Protein AF-A0AAN8XJ47-F1 (afdb_monomer_lite)

Organism: Halocaridina rubra (NCBI:txid373956)

Structure (mmCIF, N/CA/C/O backbone):
data_AF-A0AAN8XJ47-F1
#
_entry.id   AF-A0AAN8XJ47-F1
#
loop_
_atom_site.group_PDB
_atom_site.id
_atom_site.type_symbol
_atom_site.label_atom_id
_atom_site.label_alt_id
_atom_site.label_comp_id
_atom_site.label_asym_id
_atom_site.label_entity_id
_atom_site.label_seq_id
_atom_site.pdbx_PDB_ins_code
_atom_site.Cartn_x
_atom_site.Cartn_y
_atom_site.Cartn_z
_atom_site.occupancy
_atom_site.B_iso_or_equiv
_atom_site.auth_seq_id
_atom_site.auth_comp_id
_atom_site.auth_asym_id
_atom_site.auth_atom_id
_atom_site.pdbx_PDB_model_num
ATOM 1 N N . MET A 1 1 ? -39.712 -43.035 -22.729 1.00 46.50 1 MET A N 1
ATOM 2 C CA . MET A 1 1 ? -38.622 -42.321 -23.438 1.00 46.50 1 MET A CA 1
ATOM 3 C C . MET A 1 1 ? -37.965 -41.254 -22.536 1.00 46.50 1 MET A C 1
ATOM 5 O O . MET A 1 1 ? -37.722 -40.147 -22.986 1.00 46.50 1 MET A O 1
ATOM 9 N N . HIS A 1 2 ? -37.653 -41.572 -21.264 1.00 50.25 2 HIS A N 1
ATOM 10 C CA . HIS A 1 2 ? -37.250 -40.575 -20.243 1.00 50.25 2 HIS A CA 1
ATOM 11 C C . HIS A 1 2 ? -35.951 -40.899 -19.472 1.00 50.25 2 HIS A C 1
ATOM 13 O O . HIS A 1 2 ? -35.614 -40.211 -18.519 1.00 50.25 2 HIS A O 1
ATOM 19 N N . THR A 1 3 ? -35.174 -41.905 -19.886 1.00 48.97 3 THR A N 1
ATOM 20 C CA . THR A 1 3 ? -33.958 -42.337 -19.161 1.00 48.97 3 THR A CA 1
ATOM 21 C C . THR A 1 3 ? -32.643 -41.808 -19.752 1.00 48.97 3 THR A C 1
ATOM 23 O O . THR A 1 3 ? -31.590 -41.954 -19.138 1.00 48.97 3 THR A O 1
ATOM 26 N N . LYS A 1 4 ? -32.667 -41.155 -20.926 1.00 49.16 4 LYS A N 1
ATOM 27 C CA . LYS A 1 4 ? -31.449 -40.663 -21.611 1.00 49.16 4 LYS A CA 1
ATOM 28 C C . LYS A 1 4 ? -31.001 -39.252 -21.201 1.00 49.16 4 LYS A C 1
ATOM 30 O O . LYS A 1 4 ? -29.857 -38.887 -21.456 1.00 49.16 4 LYS A O 1
ATOM 35 N N . THR A 1 5 ? -31.865 -38.454 -20.577 1.00 51.50 5 THR A N 1
ATOM 36 C CA . THR A 1 5 ? -31.552 -37.070 -20.171 1.00 51.50 5 THR A CA 1
ATOM 37 C C . THR A 1 5 ? -30.833 -36.992 -18.822 1.00 51.50 5 THR A C 1
ATOM 39 O O . THR A 1 5 ? -29.994 -36.116 -18.628 1.00 51.50 5 THR A O 1
ATOM 42 N N . TRP A 1 6 ? -31.069 -37.949 -17.920 1.00 39.53 6 TRP A N 1
ATOM 43 C CA . TRP A 1 6 ? -30.472 -37.955 -16.579 1.00 39.53 6 TRP A CA 1
ATOM 44 C C . TRP A 1 6 ? -28.960 -38.258 -16.594 1.00 39.53 6 TRP A C 1
ATOM 46 O O . TRP A 1 6 ? -28.181 -37.611 -15.895 1.00 39.53 6 TRP A O 1
ATOM 56 N N . SER A 1 7 ? -28.505 -39.153 -17.482 1.00 53.56 7 SER A N 1
ATOM 57 C CA . SER A 1 7 ? -27.084 -39.523 -17.601 1.00 53.56 7 SER A CA 1
ATOM 58 C C . SER A 1 7 ? -26.205 -38.448 -18.258 1.00 53.56 7 SER A C 1
ATOM 60 O O . SER A 1 7 ? -25.014 -38.363 -17.953 1.00 53.56 7 SER A O 1
ATOM 62 N N . ARG A 1 8 ? -26.767 -37.592 -19.129 1.00 55.31 8 ARG A N 1
ATOM 63 C CA . ARG A 1 8 ? -26.052 -36.427 -19.692 1.00 55.31 8 ARG A CA 1
ATOM 64 C C . ARG A 1 8 ? -25.822 -35.351 -18.639 1.00 55.31 8 ARG A C 1
ATOM 66 O O . ARG A 1 8 ? -24.721 -34.815 -18.576 1.00 55.31 8 ARG A O 1
ATOM 73 N N . ASN A 1 9 ? -26.814 -35.090 -17.790 1.00 53.56 9 ASN A N 1
ATOM 74 C CA . ASN A 1 9 ? -26.681 -34.103 -16.723 1.00 53.56 9 ASN A CA 1
ATOM 75 C C . ASN A 1 9 ? -25.638 -34.538 -15.687 1.00 53.56 9 ASN A C 1
ATOM 77 O O . ASN A 1 9 ? -24.786 -33.733 -15.325 1.00 53.56 9 ASN A O 1
ATOM 81 N N . LEU A 1 10 ? -25.605 -35.818 -15.297 1.00 55.38 10 LEU A N 1
ATOM 82 C CA . LEU A 1 10 ? -24.618 -36.319 -14.334 1.00 55.38 10 LEU A CA 1
ATOM 83 C C . LEU A 1 10 ? -23.167 -36.147 -14.826 1.00 55.38 10 LEU A C 1
ATOM 85 O O . LEU A 1 10 ? -22.315 -35.709 -14.061 1.00 55.38 10 LEU A O 1
ATOM 89 N N . LYS A 1 11 ? -22.902 -36.391 -16.120 1.00 61.38 11 LYS A N 1
ATOM 90 C CA . LYS A 1 11 ? -21.574 -36.175 -16.731 1.00 61.38 11 LYS A CA 1
ATOM 91 C C . LYS A 1 11 ? -21.152 -34.703 -16.748 1.00 61.38 11 LYS A C 1
ATOM 93 O O . LYS A 1 11 ? -19.972 -34.397 -16.573 1.00 61.38 11 LYS A O 1
ATOM 98 N N . ILE A 1 12 ? -22.105 -33.794 -16.955 1.00 62.31 12 ILE A N 1
ATOM 99 C CA . ILE A 1 12 ? -21.848 -32.349 -16.937 1.00 62.31 12 ILE A CA 1
ATOM 100 C C . ILE A 1 12 ? -21.485 -31.916 -15.512 1.00 62.31 12 ILE A C 1
ATOM 102 O O . ILE A 1 12 ? -20.447 -31.279 -15.331 1.00 62.31 12 ILE A O 1
ATOM 106 N N . TRP A 1 13 ? -22.244 -32.353 -14.501 1.00 48.03 13 TRP A N 1
ATOM 107 C CA . TRP A 1 13 ? -21.968 -32.046 -13.093 1.00 48.03 13 TRP A CA 1
ATOM 108 C C . TRP A 1 13 ? -20.637 -32.633 -12.600 1.00 48.03 13 TRP A C 1
ATOM 110 O O . TRP A 1 13 ? -19.878 -31.928 -11.936 1.00 48.03 13 TRP A O 1
ATOM 120 N N . THR A 1 14 ? -20.277 -33.862 -12.989 1.00 61.16 14 THR A N 1
ATOM 121 C CA . THR A 1 14 ? -18.970 -34.444 -12.626 1.00 61.16 14 THR A CA 1
ATOM 122 C C . THR A 1 14 ? -17.801 -33.706 -13.277 1.00 61.16 14 THR A C 1
ATOM 124 O O . THR A 1 14 ? -16.775 -33.506 -12.632 1.00 61.16 14 THR A O 1
ATOM 127 N N . SER A 1 15 ? -17.959 -33.238 -14.522 1.00 58.53 15 SER A N 1
ATOM 128 C CA . SER A 1 15 ? -16.923 -32.447 -15.204 1.00 58.53 15 SER A CA 1
ATOM 129 C C . SER A 1 15 ? -16.743 -31.054 -14.588 1.00 58.53 15 SER A C 1
ATOM 131 O O . SER A 1 15 ? -15.624 -30.549 -14.511 1.00 58.53 15 SER A O 1
ATOM 133 N N . LEU A 1 16 ? -17.832 -30.450 -14.100 1.00 52.16 16 LEU A N 1
ATOM 134 C CA . LEU A 1 16 ? -17.820 -29.154 -13.423 1.00 52.16 16 LEU A CA 1
ATOM 135 C C . LEU A 1 16 ? -17.136 -29.254 -12.058 1.00 52.16 16 LEU A C 1
ATOM 137 O O . LEU A 1 16 ? -16.262 -28.446 -11.761 1.00 52.16 16 LEU A O 1
ATOM 141 N N . LEU A 1 17 ? -17.444 -30.294 -11.279 1.00 54.34 17 LEU A N 1
ATOM 142 C CA . LEU A 1 17 ? -16.782 -30.556 -9.999 1.00 54.34 17 LEU A CA 1
ATOM 143 C C . LEU A 1 17 ? -15.297 -30.904 -10.174 1.00 54.34 17 LEU A C 1
ATOM 145 O O . LEU A 1 17 ? -14.464 -30.402 -9.421 1.00 54.34 17 LEU A O 1
ATOM 149 N N . GLN A 1 18 ? -14.935 -31.678 -11.205 1.00 57.38 18 GLN A N 1
ATOM 150 C CA . GLN A 1 18 ? -13.527 -31.918 -11.534 1.00 57.38 18 GLN A CA 1
ATOM 151 C C . GLN A 1 18 ? -12.800 -30.625 -11.911 1.00 57.38 18 GLN A C 1
ATOM 153 O O . GLN A 1 18 ? -11.698 -30.401 -11.415 1.00 57.38 18 GLN A O 1
ATOM 158 N N . ARG A 1 19 ? -13.412 -29.745 -12.717 1.00 52.69 19 ARG A N 1
ATOM 159 C CA . ARG A 1 19 ? -12.821 -28.441 -13.061 1.00 52.69 19 ARG A CA 1
ATOM 160 C C . ARG A 1 19 ? -12.657 -27.554 -11.830 1.00 52.69 19 ARG A C 1
ATOM 162 O O . ARG A 1 19 ? -11.565 -27.042 -11.640 1.00 52.69 19 ARG A O 1
ATOM 169 N N . ILE A 1 20 ? -13.662 -27.460 -10.959 1.00 51.91 20 ILE A N 1
ATOM 170 C CA . ILE A 1 20 ? -13.585 -26.681 -9.709 1.00 51.91 20 ILE A CA 1
ATOM 171 C C . ILE A 1 20 ? -12.473 -27.221 -8.791 1.00 51.91 20 ILE A C 1
ATOM 173 O O . ILE A 1 20 ? -11.672 -26.444 -8.273 1.00 51.91 20 ILE A O 1
ATOM 177 N N . SER A 1 21 ? -12.347 -28.547 -8.656 1.00 47.75 21 SER A N 1
ATOM 178 C CA . SER A 1 21 ? -11.268 -29.171 -7.872 1.00 47.75 21 SER A CA 1
ATOM 179 C C . SER A 1 21 ? -9.874 -28.990 -8.494 1.00 47.75 21 SER A C 1
ATOM 181 O O . SER A 1 21 ? -8.874 -28.921 -7.781 1.00 47.75 21 SER A O 1
ATOM 183 N N . ALA A 1 22 ? -9.791 -28.883 -9.825 1.00 44.91 22 ALA A N 1
ATOM 184 C CA . ALA A 1 22 ? -8.541 -28.629 -10.535 1.00 44.91 22 ALA A CA 1
ATOM 185 C C . ALA A 1 22 ? -8.113 -27.157 -10.425 1.00 44.91 22 ALA A C 1
ATOM 187 O O . ALA A 1 22 ? -6.926 -26.882 -10.264 1.00 44.91 22 ALA A O 1
ATOM 188 N N . THR A 1 23 ? -9.062 -26.213 -10.436 1.00 42.28 23 THR A N 1
ATOM 189 C CA . THR A 1 23 ? -8.775 -24.784 -10.237 1.00 42.28 23 THR A CA 1
ATOM 190 C C . THR A 1 23 ? -8.346 -24.491 -8.797 1.00 42.28 23 THR A C 1
ATOM 192 O O . THR A 1 23 ? -7.441 -23.688 -8.592 1.00 42.28 23 THR A O 1
ATOM 195 N N . SER A 1 24 ? -8.894 -25.201 -7.799 1.00 41.81 24 SER A N 1
ATOM 196 C CA . SER A 1 24 ? -8.459 -25.043 -6.401 1.00 41.81 24 SER A CA 1
ATOM 197 C C . SER A 1 24 ? -7.046 -25.588 -6.150 1.00 41.81 24 SER A C 1
ATOM 199 O O . SER A 1 24 ? -6.339 -25.074 -5.288 1.00 41.81 24 SER A O 1
ATOM 201 N N . LYS A 1 25 ? -6.600 -26.599 -6.914 1.00 37.78 25 LYS A N 1
ATOM 202 C CA . LYS A 1 25 ? -5.217 -27.106 -6.848 1.00 37.78 25 LYS A CA 1
ATOM 203 C C . LYS A 1 25 ? -4.198 -26.180 -7.516 1.00 37.78 25 LYS A C 1
ATOM 205 O O . LYS A 1 25 ? -3.045 -26.188 -7.107 1.00 37.78 25 LYS A O 1
ATOM 210 N N . GLN A 1 26 ? -4.599 -25.358 -8.489 1.00 42.91 26 GLN A N 1
ATOM 211 C CA . GLN A 1 26 ? -3.705 -24.353 -9.089 1.00 42.91 26 GLN A CA 1
ATOM 212 C C . GLN A 1 26 ? -3.483 -23.119 -8.200 1.00 42.91 26 GLN A C 1
ATOM 214 O O . GLN A 1 26 ? -2.558 -22.358 -8.451 1.00 42.91 26 GLN A O 1
ATOM 219 N N . GLN A 1 27 ? -4.273 -22.952 -7.134 1.00 42.81 27 GLN A N 1
ATOM 220 C CA . GLN A 1 27 ? -4.028 -21.981 -6.060 1.00 42.81 27 GLN A CA 1
ATOM 221 C C . GLN A 1 27 ? -3.321 -22.604 -4.843 1.00 42.81 27 GLN A C 1
ATOM 223 O O . GLN A 1 27 ? -3.388 -22.066 -3.738 1.00 42.81 27 GLN A O 1
ATOM 228 N N . GLN A 1 28 ? -2.622 -23.731 -5.006 1.00 38.56 28 GLN A N 1
ATOM 229 C CA . GLN A 1 28 ? -1.558 -24.052 -4.061 1.00 38.56 28 GLN A CA 1
ATOM 230 C C . GLN A 1 28 ? -0.412 -23.078 -4.324 1.00 38.56 28 GLN A C 1
ATOM 232 O O . GLN A 1 28 ? 0.335 -23.244 -5.285 1.00 38.56 28 GLN A O 1
ATOM 237 N N . PHE A 1 29 ? -0.298 -22.056 -3.472 1.00 40.53 29 PHE A N 1
ATOM 238 C CA . PHE A 1 29 ? 0.933 -21.289 -3.319 1.00 40.53 29 PHE A CA 1
ATOM 239 C C . PHE A 1 29 ? 2.080 -22.293 -3.198 1.00 40.53 29 PHE A C 1
ATOM 241 O O . PHE A 1 29 ? 2.165 -23.021 -2.206 1.00 40.53 29 PHE A O 1
ATOM 248 N N . LEU A 1 30 ? 2.913 -22.391 -4.235 1.00 37.53 30 LEU A N 1
ATOM 249 C CA . LEU A 1 30 ? 4.149 -23.150 -4.150 1.00 37.53 30 LEU A CA 1
ATOM 250 C C . LEU A 1 30 ? 4.943 -22.537 -2.991 1.00 37.53 30 LEU A C 1
ATOM 252 O O . LEU A 1 30 ? 5.162 -21.322 -3.005 1.00 37.53 30 LEU A O 1
ATOM 256 N N . PRO A 1 31 ? 5.348 -23.317 -1.974 1.00 37.94 31 PRO A N 1
ATOM 257 C CA . PRO A 1 31 ? 6.271 -22.812 -0.978 1.00 37.94 31 PRO A CA 1
ATOM 258 C C . PRO A 1 31 ? 7.560 -22.491 -1.728 1.00 37.94 31 PRO A C 1
ATOM 260 O O . PRO A 1 31 ? 8.279 -23.392 -2.160 1.00 37.94 31 PRO A O 1
ATOM 263 N N . LEU A 1 32 ? 7.824 -21.206 -1.951 1.00 47.56 32 LEU A N 1
ATOM 264 C CA . LEU A 1 32 ? 9.134 -20.775 -2.396 1.00 47.56 32 LEU A CA 1
ATOM 265 C C . LEU A 1 32 ? 10.075 -21.110 -1.241 1.00 47.56 32 LEU A C 1
ATOM 267 O O . LEU A 1 32 ? 10.001 -20.490 -0.181 1.00 47.56 32 LEU A O 1
ATOM 271 N N . GLU A 1 33 ? 10.900 -22.141 -1.421 1.00 45.84 33 GLU A N 1
ATOM 272 C CA . GLU A 1 33 ? 12.035 -22.460 -0.554 1.00 45.84 33 GLU A CA 1
ATOM 273 C C . GLU A 1 33 ? 12.945 -21.224 -0.500 1.00 45.84 33 GLU A C 1
ATOM 275 O O . GLU A 1 33 ? 13.854 -21.041 -1.312 1.00 45.84 33 GLU A O 1
ATOM 280 N N . HIS A 1 34 ? 12.645 -20.303 0.416 1.00 51.53 34 HIS A N 1
ATOM 281 C CA . HIS A 1 34 ? 13.406 -19.080 0.567 1.00 51.53 34 HIS A CA 1
ATOM 282 C C . HIS A 1 34 ? 14.628 -19.393 1.419 1.00 51.53 34 HIS A C 1
ATOM 284 O O . HIS A 1 34 ? 14.539 -19.702 2.611 1.00 51.53 34 HIS A O 1
ATOM 290 N N . ASN A 1 35 ? 15.789 -19.337 0.775 1.00 43.59 35 ASN A N 1
ATOM 291 C CA . ASN A 1 35 ? 17.075 -19.471 1.429 1.00 43.59 35 ASN A CA 1
ATOM 292 C C . ASN A 1 35 ? 17.178 -18.379 2.510 1.00 43.59 35 ASN A C 1
ATOM 294 O O . ASN A 1 35 ? 17.256 -17.194 2.190 1.00 43.59 35 ASN A O 1
ATOM 298 N N . ARG A 1 36 ? 17.115 -18.786 3.787 1.00 46.25 36 ARG A N 1
ATOM 299 C CA . ARG A 1 36 ? 17.072 -17.950 5.005 1.00 46.25 36 ARG A CA 1
ATOM 300 C C . ARG A 1 36 ? 18.384 -17.194 5.254 1.00 46.25 36 ARG A C 1
ATOM 302 O O . ARG A 1 36 ? 18.981 -17.284 6.325 1.00 46.25 36 ARG A O 1
ATOM 309 N N . SER A 1 37 ? 18.856 -16.437 4.272 1.00 42.81 37 SER A N 1
ATOM 310 C CA . SER A 1 37 ? 19.931 -15.476 4.471 1.00 42.81 37 SER A CA 1
ATOM 311 C C . SER A 1 37 ? 19.356 -14.288 5.230 1.00 42.81 37 SER A C 1
ATOM 313 O O . SER A 1 37 ? 18.841 -13.348 4.632 1.00 42.81 37 SER A O 1
ATOM 315 N N . ILE A 1 38 ? 19.451 -14.351 6.557 1.00 45.22 38 ILE A N 1
ATOM 316 C CA . ILE A 1 38 ? 19.213 -13.247 7.488 1.00 45.22 38 ILE A CA 1
ATOM 317 C C . ILE A 1 38 ? 19.813 -11.977 6.877 1.00 45.22 38 ILE A C 1
ATOM 319 O O . ILE A 1 38 ? 21.024 -11.891 6.661 1.00 45.22 38 ILE A O 1
ATOM 323 N N . TYR A 1 39 ? 18.966 -11.011 6.533 1.00 49.06 39 TYR A N 1
ATOM 324 C CA . TYR A 1 39 ? 19.417 -9.748 5.974 1.00 49.06 39 TYR A CA 1
ATOM 325 C C . TYR A 1 39 ? 20.320 -9.051 6.997 1.00 49.06 39 TYR A C 1
ATOM 327 O O . TYR A 1 39 ? 19.856 -8.486 7.985 1.00 49.06 39 TYR A O 1
ATOM 335 N N . HIS A 1 40 ? 21.634 -9.082 6.772 1.00 47.78 40 HIS A N 1
ATOM 336 C CA . HIS A 1 40 ? 22.549 -8.211 7.493 1.00 47.78 40 HIS A CA 1
ATOM 337 C C . HIS A 1 40 ? 22.201 -6.765 7.133 1.00 47.78 40 HIS A C 1
ATOM 339 O O . HIS A 1 40 ? 22.308 -6.372 5.969 1.00 47.78 40 HIS A O 1
ATOM 345 N N . PHE A 1 41 ? 21.792 -5.978 8.131 1.00 45.88 41 PHE A N 1
ATOM 346 C CA . PHE A 1 41 ? 21.548 -4.546 7.992 1.00 45.88 41 PHE A CA 1
ATOM 347 C C . PHE A 1 41 ? 22.835 -3.860 7.515 1.00 45.88 41 PHE A C 1
ATOM 349 O O . PHE A 1 41 ? 23.735 -3.554 8.297 1.00 45.88 41 PHE A O 1
ATOM 356 N N . LYS A 1 42 ? 22.963 -3.652 6.202 1.00 48.91 42 LYS A N 1
ATOM 357 C CA . LYS A 1 42 ? 24.028 -2.820 5.647 1.00 48.91 42 LYS A CA 1
ATOM 358 C C . LYS A 1 42 ? 23.621 -1.372 5.881 1.00 48.91 42 LYS A C 1
ATOM 360 O O . LYS A 1 42 ? 22.642 -0.907 5.311 1.00 48.91 42 LYS A O 1
ATOM 365 N N . SER A 1 43 ? 24.406 -0.664 6.687 1.00 53.91 43 SER A N 1
ATOM 366 C CA . SER A 1 43 ? 24.211 0.727 7.129 1.00 53.91 43 SER A CA 1
ATOM 367 C C . SER A 1 43 ? 24.147 1.785 6.014 1.00 53.91 43 SER A C 1
ATOM 369 O O . SER A 1 43 ? 24.051 2.971 6.301 1.00 53.91 43 SER A O 1
ATOM 371 N N . HIS A 1 44 ? 24.202 1.382 4.743 1.00 61.31 44 HIS A N 1
ATOM 372 C CA . HIS A 1 44 ? 24.177 2.271 3.589 1.00 61.31 44 HIS A CA 1
ATOM 373 C C . HIS A 1 44 ? 23.083 1.809 2.626 1.00 61.31 44 HIS A C 1
ATOM 375 O O . HIS A 1 44 ? 23.240 0.813 1.911 1.00 61.31 44 HIS A O 1
ATOM 381 N N . ALA A 1 45 ? 21.969 2.543 2.604 1.00 68.19 45 ALA A N 1
ATOM 382 C CA . ALA A 1 45 ? 20.911 2.330 1.628 1.00 68.19 45 ALA A CA 1
ATOM 383 C C . ALA A 1 45 ? 21.478 2.505 0.209 1.00 68.19 45 ALA A C 1
ATOM 385 O O . ALA A 1 45 ? 22.147 3.495 -0.101 1.00 68.19 45 ALA A O 1
ATOM 386 N N . LYS A 1 46 ? 21.225 1.532 -0.674 1.00 80.50 46 LYS A N 1
ATOM 387 C CA . LYS A 1 46 ? 21.576 1.672 -2.093 1.00 80.50 46 LYS A CA 1
ATOM 388 C C . LYS A 1 46 ? 20.749 2.811 -2.694 1.00 80.50 46 LYS A C 1
ATOM 390 O O . LYS A 1 46 ? 19.587 2.993 -2.343 1.00 80.50 46 LYS A O 1
ATOM 395 N N . SER A 1 47 ? 21.339 3.550 -3.633 1.00 83.88 47 SER A N 1
ATOM 396 C CA . SER A 1 47 ? 20.612 4.601 -4.353 1.00 83.88 47 SER A CA 1
ATOM 397 C C . SER A 1 47 ? 19.349 4.029 -5.024 1.00 83.88 47 SER A C 1
ATOM 399 O O . SER A 1 47 ? 19.442 2.961 -5.640 1.00 83.88 47 SER A O 1
ATOM 401 N N . PRO A 1 48 ? 18.200 4.736 -4.993 1.00 82.31 48 PRO A N 1
ATOM 402 C CA . PRO A 1 48 ? 16.953 4.294 -5.629 1.00 82.31 48 PRO A CA 1
ATOM 403 C C . PRO A 1 48 ? 17.061 4.007 -7.133 1.00 82.31 48 PRO A C 1
ATOM 405 O O . PRO A 1 48 ? 16.182 3.368 -7.707 1.00 82.31 48 PRO A O 1
ATOM 408 N N . SER A 1 49 ? 18.107 4.504 -7.799 1.00 84.69 49 SER A N 1
ATOM 409 C CA . SER A 1 49 ? 18.388 4.237 -9.213 1.00 84.69 49 SER A CA 1
ATOM 410 C C . SER A 1 49 ? 18.951 2.836 -9.476 1.00 84.69 49 SER A C 1
ATOM 412 O O . SER A 1 49 ? 18.868 2.376 -10.616 1.00 84.69 49 SER A O 1
ATOM 414 N N . LYS A 1 50 ? 19.502 2.177 -8.442 1.00 89.62 50 LYS A N 1
ATOM 415 C CA . LYS A 1 50 ? 20.088 0.825 -8.485 1.00 89.62 50 LYS A CA 1
ATOM 416 C C . LYS A 1 50 ? 19.072 -0.291 -8.213 1.00 89.62 50 LYS A C 1
ATOM 418 O O . LYS A 1 50 ? 19.456 -1.456 -8.246 1.00 89.62 50 LYS A O 1
ATOM 423 N N . ILE A 1 51 ? 17.820 0.047 -7.899 1.00 92.06 51 ILE A N 1
ATOM 424 C CA . ILE A 1 51 ? 16.750 -0.943 -7.729 1.00 92.06 51 ILE A CA 1
ATOM 425 C C . ILE A 1 51 ? 16.459 -1.553 -9.111 1.00 92.06 51 ILE A C 1
ATOM 427 O O . ILE A 1 51 ? 16.308 -0.787 -10.072 1.00 92.06 51 ILE A O 1
ATOM 431 N N . PRO A 1 52 ? 16.431 -2.892 -9.240 1.00 93.88 52 PRO A N 1
ATOM 432 C CA . PRO A 1 52 ? 16.155 -3.547 -10.514 1.00 93.88 52 PRO A CA 1
ATOM 433 C C . PRO A 1 52 ? 14.720 -3.262 -10.975 1.00 93.88 52 PRO A C 1
ATOM 435 O O . PRO A 1 52 ? 13.864 -2.851 -10.192 1.00 93.88 52 PRO A O 1
ATOM 438 N N . GLY A 1 53 ? 14.458 -3.443 -12.264 1.00 93.19 53 GLY A N 1
ATOM 439 C CA . GLY A 1 53 ? 13.137 -3.246 -12.847 1.00 93.19 53 GLY A CA 1
ATOM 440 C C . GLY A 1 53 ? 13.191 -3.078 -14.365 1.00 93.19 53 GLY A C 1
ATOM 441 O O . GLY A 1 53 ? 14.283 -2.952 -14.934 1.00 93.19 53 GLY A O 1
ATOM 442 N N . PRO A 1 54 ? 12.023 -3.017 -15.025 1.00 92.12 54 PRO A N 1
ATOM 443 C CA . PRO A 1 54 ? 11.924 -2.799 -16.457 1.00 92.12 54 PRO A CA 1
ATOM 444 C C . PRO A 1 54 ? 12.598 -1.500 -16.886 1.00 92.12 54 PRO A C 1
ATOM 446 O O . PRO A 1 54 ? 12.645 -0.508 -16.145 1.00 92.12 54 PRO A O 1
ATOM 449 N N . ARG A 1 55 ? 13.063 -1.485 -18.137 1.00 91.62 55 ARG A N 1
ATOM 450 C CA . ARG A 1 55 ? 13.707 -0.321 -18.753 1.00 91.62 55 ARG A CA 1
ATOM 451 C C . ARG A 1 55 ? 12.864 0.943 -18.561 1.00 91.62 55 ARG A C 1
ATOM 453 O O . ARG A 1 55 ? 11.686 0.974 -18.904 1.00 91.62 55 ARG A O 1
ATOM 460 N N . ARG A 1 56 ? 13.508 2.000 -18.061 1.00 92.00 56 ARG A N 1
ATOM 461 C CA . ARG A 1 56 ? 12.916 3.322 -17.828 1.00 92.00 56 ARG A CA 1
ATOM 462 C C . ARG A 1 56 ? 13.176 4.218 -19.037 1.00 92.00 56 ARG A C 1
ATOM 464 O O . ARG A 1 56 ? 14.287 4.713 -19.213 1.00 92.00 56 ARG A O 1
ATOM 471 N N . TRP A 1 57 ? 12.177 4.378 -19.895 1.00 90.81 57 TRP A N 1
ATOM 472 C CA . TRP A 1 57 ? 12.250 5.242 -21.072 1.00 90.81 57 TRP A CA 1
ATOM 473 C C . TRP A 1 57 ? 12.044 6.710 -20.674 1.00 90.81 57 TRP A C 1
ATOM 475 O O . TRP A 1 57 ? 11.288 6.979 -19.735 1.00 90.81 57 TRP A O 1
ATOM 485 N N . PRO A 1 58 ? 12.666 7.678 -21.374 1.00 88.62 58 PRO A N 1
ATOM 486 C CA . PRO A 1 58 ? 12.348 9.088 -21.175 1.00 88.62 58 PRO A CA 1
ATOM 487 C C . PRO A 1 58 ? 10.842 9.317 -21.353 1.00 88.62 58 PRO A C 1
ATOM 489 O O . PRO A 1 58 ? 10.258 8.799 -22.304 1.00 88.62 58 PRO A O 1
ATOM 492 N N . ILE A 1 59 ? 10.224 10.075 -20.442 1.00 87.38 59 ILE A N 1
ATOM 493 C CA . ILE A 1 59 ? 8.787 10.419 -20.417 1.00 87.38 59 ILE A CA 1
ATOM 494 C C . ILE A 1 59 ? 7.856 9.226 -20.126 1.00 87.38 59 ILE A C 1
ATOM 496 O O . ILE A 1 59 ? 7.013 9.339 -19.245 1.00 87.38 59 ILE A O 1
ATOM 500 N N . LEU A 1 60 ? 8.013 8.086 -20.810 1.00 89.25 60 LEU A N 1
ATOM 501 C CA . LEU A 1 60 ? 7.150 6.899 -20.685 1.00 89.25 60 LEU A CA 1
ATOM 502 C C . LEU A 1 60 ? 7.474 6.008 -19.474 1.00 89.25 60 LEU A C 1
ATOM 504 O O . LEU A 1 60 ? 6.673 5.142 -19.116 1.00 89.25 60 LEU A O 1
ATOM 508 N N . GLY A 1 61 ? 8.641 6.188 -18.856 1.00 90.94 61 GLY A N 1
ATOM 509 C CA . GLY A 1 61 ? 9.088 5.369 -17.735 1.00 90.94 61 GLY A CA 1
ATOM 510 C C . GLY A 1 61 ? 9.137 3.877 -18.081 1.00 90.94 61 GLY A C 1
ATOM 511 O O . GLY A 1 61 ? 9.541 3.490 -19.178 1.00 90.94 61 GLY A O 1
ATOM 512 N N . SER A 1 62 ? 8.740 3.037 -17.131 1.00 92.69 62 SER A N 1
ATOM 513 C CA . SER A 1 62 ? 8.617 1.580 -17.262 1.00 92.69 62 SER A CA 1
ATOM 514 C C . SER A 1 62 ? 7.258 1.141 -17.823 1.00 92.69 62 SER A C 1
ATOM 516 O O . SER A 1 62 ? 7.100 -0.031 -18.160 1.00 92.69 62 SER A O 1
ATOM 518 N N . HIS A 1 63 ? 6.281 2.051 -17.943 1.00 90.00 63 HIS A N 1
ATOM 519 C CA . HIS A 1 63 ? 4.896 1.719 -18.300 1.00 90.00 63 HIS A CA 1
ATOM 520 C C . HIS A 1 63 ? 4.798 0.954 -19.624 1.00 90.00 63 HIS A C 1
ATOM 522 O O . HIS A 1 63 ? 4.159 -0.092 -19.683 1.00 90.00 63 HIS A O 1
ATOM 528 N N . PHE A 1 64 ? 5.503 1.417 -20.663 1.00 89.81 64 PHE A N 1
ATOM 529 C CA . PHE A 1 64 ? 5.514 0.745 -21.965 1.00 89.81 64 PHE A CA 1
ATOM 530 C C . PHE A 1 64 ? 6.100 -0.677 -21.901 1.00 89.81 64 PHE A C 1
ATOM 532 O O . PHE A 1 64 ? 5.653 -1.559 -22.626 1.00 89.81 64 PHE A O 1
ATOM 539 N N . GLY A 1 65 ? 7.079 -0.928 -21.026 1.00 89.38 65 GLY A N 1
ATOM 540 C CA . GLY A 1 65 ? 7.637 -2.270 -20.833 1.00 89.38 65 GLY A CA 1
ATOM 541 C C . GLY A 1 65 ? 6.648 -3.226 -20.165 1.00 89.38 65 GLY A C 1
ATOM 542 O O . GLY A 1 65 ? 6.557 -4.382 -20.557 1.00 89.38 65 GLY A O 1
ATOM 543 N N . VAL A 1 66 ? 5.868 -2.725 -19.204 1.00 91.25 66 VAL A N 1
ATOM 544 C CA . VAL A 1 66 ? 4.880 -3.521 -18.460 1.00 91.25 66 VAL A CA 1
ATOM 545 C C . VAL A 1 66 ? 3.678 -3.881 -19.331 1.00 91.25 66 VAL A C 1
ATOM 547 O O . VAL A 1 66 ? 3.283 -5.041 -19.360 1.00 91.25 66 VAL A O 1
ATOM 550 N N . VAL A 1 67 ? 3.111 -2.925 -20.076 1.00 91.31 67 VAL A N 1
ATOM 551 C CA . VAL A 1 67 ? 1.913 -3.181 -20.905 1.00 91.31 67 VAL A CA 1
ATOM 552 C C . VAL A 1 67 ? 2.188 -4.089 -22.104 1.00 91.31 67 VAL A C 1
ATOM 554 O O . VAL A 1 67 ? 1.286 -4.777 -22.565 1.00 91.31 67 VAL A O 1
ATOM 557 N N . ASN A 1 68 ? 3.431 -4.115 -22.596 1.00 91.75 68 ASN A N 1
ATOM 558 C CA . ASN A 1 68 ? 3.855 -5.010 -23.676 1.00 91.75 68 ASN A CA 1
ATOM 559 C C . ASN A 1 68 ? 4.464 -6.322 -23.161 1.00 91.75 68 ASN A C 1
ATOM 561 O O . ASN A 1 68 ? 4.958 -7.127 -23.953 1.00 91.75 68 ASN A O 1
ATOM 565 N N . HIS A 1 69 ? 4.475 -6.547 -21.846 1.00 93.88 69 HIS A N 1
ATOM 566 C CA . HIS A 1 69 ? 4.983 -7.785 -21.280 1.00 93.88 69 HIS A CA 1
ATOM 567 C C . HIS A 1 69 ? 4.059 -8.953 -21.660 1.00 93.88 69 HIS A C 1
ATOM 569 O O . HIS A 1 69 ? 2.840 -8.837 -21.590 1.00 93.88 69 HIS A O 1
ATOM 575 N N . LYS A 1 70 ? 4.619 -10.118 -22.004 1.00 93.81 70 LYS A N 1
ATOM 576 C CA . LYS A 1 70 ? 3.846 -11.305 -22.442 1.00 93.81 70 LYS A CA 1
ATOM 577 C C . LYS A 1 70 ? 2.792 -11.787 -21.432 1.00 93.81 70 LYS A C 1
ATOM 579 O O . LYS A 1 70 ? 1.816 -12.419 -21.813 1.00 93.81 70 LYS A O 1
ATOM 584 N N . ALA A 1 71 ? 3.021 -11.517 -20.147 1.00 93.56 71 ALA A N 1
ATOM 585 C CA . ALA A 1 71 ? 2.114 -11.865 -19.051 1.00 93.56 71 ALA A CA 1
ATOM 586 C C . ALA A 1 71 ? 1.086 -10.761 -18.740 1.00 93.56 71 ALA A C 1
ATOM 588 O O . ALA A 1 71 ? 0.292 -10.912 -17.814 1.00 93.56 71 ALA A O 1
ATOM 589 N N . PHE A 1 72 ? 1.110 -9.638 -19.467 1.00 94.31 72 PHE A N 1
ATOM 590 C CA . PHE A 1 72 ? 0.149 -8.561 -19.280 1.00 94.31 72 PHE A CA 1
ATOM 591 C C . PHE A 1 72 ? -1.232 -8.982 -19.778 1.00 94.31 72 PHE A C 1
ATOM 593 O O . PHE A 1 72 ? -1.432 -9.311 -20.946 1.00 94.31 72 PHE A O 1
ATOM 600 N N . ALA A 1 73 ? -2.192 -8.935 -18.865 1.00 92.44 73 ALA A N 1
ATOM 601 C CA . ALA A 1 73 ? -3.596 -9.186 -19.123 1.00 92.44 73 ALA A CA 1
ATOM 602 C C . ALA A 1 73 ? -4.406 -8.187 -18.276 1.00 92.44 73 ALA A C 1
ATOM 604 O O . ALA A 1 73 ? -4.256 -8.197 -17.050 1.00 92.44 73 ALA A O 1
ATOM 605 N N . PRO A 1 74 ? -5.230 -7.303 -18.877 1.00 90.62 74 PRO A N 1
ATOM 606 C CA . PRO A 1 74 ? -5.971 -6.280 -18.130 1.00 90.62 74 PRO A CA 1
ATOM 607 C C . PRO A 1 74 ? -6.886 -6.847 -17.035 1.00 90.62 74 PRO A C 1
ATOM 609 O O . PRO A 1 74 ? -7.057 -6.235 -15.986 1.00 90.62 74 PRO A O 1
ATOM 612 N N . ASP A 1 75 ? -7.439 -8.037 -17.262 1.00 94.94 75 ASP A N 1
ATOM 613 C CA . ASP A 1 75 ? -8.268 -8.800 -16.325 1.00 94.94 75 ASP A CA 1
ATOM 614 C C . ASP A 1 75 ? -7.446 -9.560 -15.266 1.00 94.94 75 ASP A C 1
ATOM 616 O O . ASP A 1 75 ? -7.992 -10.022 -14.265 1.00 94.94 75 ASP A O 1
ATOM 620 N N . ARG A 1 76 ? -6.129 -9.700 -15.467 1.00 92.38 76 ARG A N 1
ATOM 621 C CA . ARG A 1 76 ? -5.223 -10.508 -14.635 1.00 92.38 76 ARG A CA 1
ATOM 622 C C . ARG A 1 76 ? -3.879 -9.815 -14.401 1.00 92.38 76 ARG A C 1
ATOM 624 O O . ARG A 1 76 ? -2.815 -10.397 -14.590 1.00 92.38 76 ARG A O 1
ATOM 631 N N . LEU A 1 77 ? -3.925 -8.576 -13.907 1.00 91.81 77 LEU A N 1
ATOM 632 C CA . LEU A 1 77 ? -2.724 -7.778 -13.610 1.00 91.81 77 LEU A CA 1
ATOM 633 C C . LEU A 1 77 ? -1.744 -8.457 -12.636 1.00 91.81 77 LEU A C 1
ATOM 635 O O . LEU A 1 77 ? -0.546 -8.206 -12.698 1.00 91.81 77 LEU A O 1
ATOM 639 N N . HIS A 1 78 ? -2.217 -9.345 -11.760 1.00 92.50 78 HIS A N 1
ATOM 640 C CA . HIS A 1 78 ? -1.341 -10.105 -10.865 1.00 92.50 78 HIS A CA 1
ATOM 641 C C . HIS A 1 78 ? -0.308 -10.958 -11.622 1.00 92.50 78 HIS A C 1
ATOM 643 O O . HIS A 1 78 ? 0.805 -11.106 -11.132 1.00 92.50 78 HIS A O 1
ATOM 649 N N . MET A 1 79 ? -0.627 -11.438 -12.832 1.00 95.31 79 MET A N 1
ATOM 650 C CA . MET A 1 79 ? 0.290 -12.252 -13.637 1.00 95.31 79 MET A CA 1
ATOM 651 C C . MET A 1 79 ? 1.506 -11.458 -14.127 1.00 95.31 79 MET A C 1
ATOM 653 O O . MET A 1 79 ? 2.618 -11.980 -14.155 1.00 95.31 79 MET A O 1
ATOM 657 N N . VAL A 1 80 ? 1.325 -10.185 -14.505 1.00 94.44 80 VAL A N 1
ATOM 658 C CA . VAL A 1 80 ? 2.464 -9.345 -14.909 1.00 94.44 80 VAL A CA 1
ATOM 659 C C . VAL A 1 80 ? 3.334 -8.974 -13.711 1.00 94.44 80 VAL A C 1
ATOM 661 O O . VAL A 1 80 ? 4.552 -8.900 -13.853 1.00 94.44 80 VAL A O 1
ATOM 664 N N . TRP A 1 81 ? 2.741 -8.801 -12.527 1.00 93.38 81 TRP A N 1
ATOM 665 C CA . TRP A 1 81 ? 3.496 -8.555 -11.298 1.00 93.38 81 TRP A CA 1
ATOM 666 C C . TRP A 1 81 ? 4.299 -9.770 -10.858 1.00 93.38 81 TRP A C 1
ATOM 668 O O . TRP A 1 81 ? 5.476 -9.615 -10.552 1.00 93.38 81 TRP A O 1
ATOM 678 N N . GLU A 1 82 ? 3.706 -10.962 -10.896 1.00 94.19 82 GLU A N 1
ATOM 679 C CA . GLU A 1 82 ? 4.406 -12.221 -10.633 1.00 94.19 82 GLU A CA 1
ATOM 680 C C . GLU A 1 82 ? 5.602 -12.394 -11.575 1.00 94.19 82 GLU A C 1
ATOM 682 O O . GLU A 1 82 ? 6.729 -12.538 -11.109 1.00 94.19 82 GLU A O 1
ATOM 687 N N . ALA A 1 83 ? 5.397 -12.217 -12.884 1.00 94.75 83 ALA A N 1
ATOM 688 C CA . ALA A 1 83 ? 6.489 -12.281 -13.852 1.00 94.75 83 ALA A CA 1
ATOM 689 C C . ALA A 1 83 ? 7.581 -11.220 -13.605 1.00 94.75 83 ALA A C 1
ATOM 691 O O . ALA A 1 83 ? 8.766 -11.498 -13.774 1.00 94.75 83 ALA A O 1
ATOM 692 N N . CYS A 1 84 ? 7.214 -10.010 -13.170 1.00 94.25 84 CYS A N 1
ATOM 693 C CA . CYS A 1 84 ? 8.195 -8.988 -12.797 1.00 94.25 84 CYS A CA 1
ATOM 694 C C . CYS A 1 84 ? 9.003 -9.384 -11.551 1.00 94.25 84 CYS A C 1
ATOM 696 O O . CYS A 1 84 ? 10.199 -9.103 -11.499 1.00 94.25 84 CYS A O 1
ATOM 698 N N . PHE A 1 85 ? 8.388 -10.031 -10.556 1.00 94.88 85 PHE A N 1
ATOM 699 C CA . PHE A 1 85 ? 9.107 -10.531 -9.382 1.00 94.88 85 PHE A CA 1
ATOM 700 C C . PHE A 1 85 ? 10.046 -11.690 -9.728 1.00 94.88 85 PHE A C 1
ATOM 702 O O . PHE A 1 85 ? 11.140 -11.771 -9.170 1.00 94.88 85 PHE A O 1
ATOM 709 N N . GLU A 1 86 ? 9.664 -12.545 -10.677 1.00 94.31 86 GLU A N 1
ATOM 710 C CA . GLU A 1 86 ? 10.539 -13.593 -11.211 1.00 94.31 86 GLU A CA 1
ATOM 711 C C . GLU A 1 86 ? 11.729 -13.009 -11.994 1.00 94.31 86 GLU A C 1
ATOM 713 O O . GLU A 1 86 ? 12.858 -13.467 -11.828 1.00 94.31 86 GLU A O 1
ATOM 718 N N . GLU A 1 87 ? 11.503 -11.982 -12.824 1.00 94.44 87 GLU A N 1
ATOM 719 C CA . GLU A 1 87 ? 12.536 -11.396 -13.693 1.00 94.44 87 GLU A CA 1
ATOM 720 C C . GLU A 1 87 ? 13.502 -10.463 -12.943 1.00 94.44 87 GLU A C 1
ATOM 722 O O . GLU A 1 87 ? 14.713 -10.496 -13.170 1.00 94.44 87 GLU A O 1
ATOM 727 N N . TYR A 1 88 ? 12.984 -9.615 -12.050 1.00 94.06 88 TYR A N 1
ATOM 728 C CA . TYR A 1 88 ? 13.759 -8.559 -11.384 1.00 94.06 88 TYR A CA 1
ATOM 729 C C . TYR A 1 88 ? 14.080 -8.862 -9.917 1.00 94.06 88 TYR A C 1
ATOM 731 O O . TYR A 1 88 ? 14.903 -8.166 -9.316 1.00 94.06 88 TYR A O 1
ATOM 739 N N . GLY A 1 89 ? 13.468 -9.902 -9.351 1.00 93.81 89 GLY A N 1
ATOM 740 C CA . GLY A 1 89 ? 13.618 -10.300 -7.957 1.00 93.81 89 GLY A CA 1
ATOM 741 C C . GLY A 1 89 ? 12.544 -9.716 -7.026 1.00 93.81 89 GLY A C 1
ATOM 742 O O . GLY A 1 89 ? 11.662 -8.971 -7.454 1.00 93.81 89 GLY A O 1
ATOM 743 N N . PRO A 1 90 ? 12.630 -10.021 -5.715 1.00 93.69 90 PRO A N 1
ATOM 744 C CA . PRO A 1 90 ? 11.576 -9.740 -4.732 1.00 93.69 90 PRO A CA 1
ATOM 745 C C . PRO A 1 90 ? 11.329 -8.250 -4.462 1.00 93.69 90 PRO A C 1
ATOM 747 O O . PRO A 1 90 ? 10.306 -7.895 -3.877 1.00 93.69 90 PRO A O 1
ATOM 750 N N . ILE A 1 91 ? 12.259 -7.380 -4.867 1.00 93.62 91 ILE A N 1
ATOM 751 C CA . ILE A 1 91 ? 12.127 -5.927 -4.785 1.00 93.62 91 ILE A CA 1
ATOM 752 C C . ILE A 1 91 ? 12.492 -5.344 -6.143 1.00 93.62 91 ILE A C 1
ATOM 754 O O . ILE A 1 91 ? 13.653 -5.411 -6.549 1.00 93.62 91 ILE A O 1
ATOM 758 N N . PHE A 1 92 ? 11.531 -4.712 -6.809 1.00 94.31 92 PHE A N 1
ATOM 759 C CA . PHE A 1 92 ? 11.763 -4.039 -8.084 1.00 94.31 92 PHE A CA 1
ATOM 760 C C . PHE A 1 92 ? 11.064 -2.681 -8.140 1.00 94.31 92 PHE A C 1
ATOM 762 O O . PHE A 1 92 ? 10.203 -2.362 -7.324 1.00 94.31 92 PHE A O 1
ATOM 769 N N . ARG A 1 93 ? 11.454 -1.841 -9.095 1.00 93.81 93 ARG A N 1
ATOM 770 C CA . ARG A 1 93 ? 10.930 -0.483 -9.260 1.00 93.81 93 ARG A CA 1
ATOM 771 C C . ARG A 1 93 ? 10.242 -0.310 -10.608 1.00 93.81 93 ARG A C 1
ATOM 773 O O . ARG A 1 93 ? 10.788 -0.708 -11.634 1.00 93.81 93 ARG A O 1
ATOM 780 N N . LEU A 1 94 ? 9.101 0.380 -10.599 1.00 92.94 94 LEU A N 1
ATOM 781 C CA . LEU A 1 94 ? 8.424 0.883 -11.793 1.00 92.94 94 LEU A CA 1
ATOM 782 C C . LEU A 1 94 ? 8.257 2.391 -11.731 1.00 92.94 94 LEU A C 1
ATOM 784 O O . LEU A 1 94 ? 7.832 2.951 -10.718 1.00 92.94 94 LEU A O 1
ATOM 788 N N . ASP A 1 95 ? 8.489 3.018 -12.875 1.00 93.06 95 ASP A N 1
ATOM 789 C CA . ASP A 1 95 ? 8.193 4.427 -13.079 1.00 93.06 95 ASP A CA 1
ATOM 790 C C . ASP A 1 95 ? 7.017 4.525 -14.060 1.00 93.06 95 ASP A C 1
ATOM 792 O O . ASP A 1 95 ? 7.155 4.189 -15.235 1.00 93.06 95 ASP A O 1
ATOM 796 N N . ILE A 1 96 ? 5.842 4.938 -13.583 1.00 90.56 96 ILE A N 1
ATOM 797 C CA . ILE A 1 96 ? 4.652 5.145 -14.422 1.00 90.56 96 ILE A CA 1
ATOM 798 C C . ILE A 1 96 ? 4.463 6.656 -14.621 1.00 90.56 96 ILE A C 1
ATOM 800 O O . ILE A 1 96 ? 4.498 7.393 -13.633 1.00 90.56 96 ILE A O 1
ATOM 804 N N . PRO A 1 97 ? 4.265 7.146 -15.859 1.00 90.06 97 PRO A N 1
ATOM 805 C CA . PRO A 1 97 ? 4.041 8.567 -16.110 1.00 90.06 97 PRO A CA 1
ATOM 806 C C . PRO A 1 97 ? 2.860 9.107 -15.296 1.00 90.06 97 PRO A C 1
ATOM 808 O O . PRO A 1 97 ? 1.819 8.462 -15.195 1.00 90.06 97 PRO A O 1
ATOM 811 N N . GLY A 1 98 ? 3.026 10.285 -14.694 1.00 86.62 98 GLY A N 1
ATOM 812 C CA . GLY A 1 98 ? 2.008 10.896 -13.829 1.00 86.62 98 GLY A CA 1
ATOM 813 C C . GLY A 1 98 ? 1.913 10.298 -12.419 1.00 86.62 98 GLY A C 1
ATOM 814 O O . GLY A 1 98 ? 1.173 10.824 -11.593 1.00 86.62 98 GLY A O 1
ATOM 815 N N . GLN A 1 99 ? 2.676 9.247 -12.112 1.00 87.19 99 GLN A N 1
ATOM 816 C CA . GLN A 1 99 ? 2.769 8.654 -10.780 1.00 87.19 99 GLN A CA 1
ATOM 817 C C . GLN A 1 99 ? 4.153 8.894 -10.175 1.00 87.19 99 GLN A C 1
ATOM 819 O O . GLN A 1 99 ? 5.146 9.114 -10.873 1.00 87.19 99 GLN A O 1
ATOM 824 N N . LYS A 1 100 ? 4.238 8.831 -8.843 1.00 87.25 100 LYS A N 1
ATOM 825 C CA . LYS A 1 100 ? 5.539 8.809 -8.165 1.00 87.25 100 LYS A CA 1
ATOM 826 C C . LYS A 1 100 ? 6.244 7.477 -8.470 1.00 87.25 100 LYS A C 1
ATOM 828 O O . LYS A 1 100 ? 5.567 6.449 -8.562 1.00 87.25 100 LYS A O 1
ATOM 833 N N . PRO A 1 101 ? 7.585 7.463 -8.590 1.00 88.75 101 PRO A N 1
ATOM 834 C CA . PRO A 1 101 ? 8.347 6.222 -8.676 1.00 88.75 101 PRO A CA 1
ATOM 835 C C . PRO A 1 101 ? 7.926 5.242 -7.584 1.00 88.75 101 PRO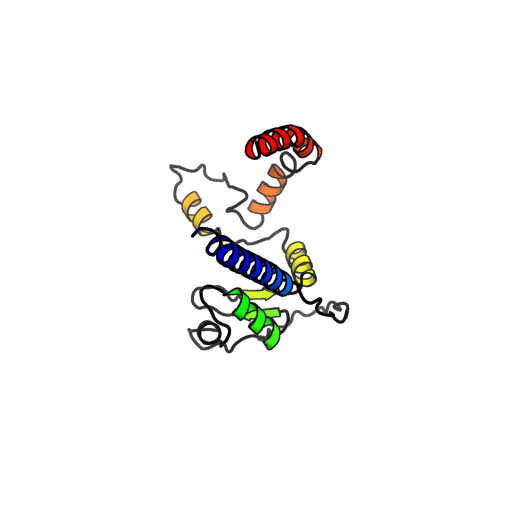 A C 1
ATOM 837 O O . PRO A 1 101 ? 7.917 5.600 -6.405 1.00 88.75 101 PRO A O 1
ATOM 840 N N . THR A 1 102 ? 7.559 4.027 -7.980 1.00 90.94 102 THR A N 1
ATOM 841 C CA . THR A 1 102 ? 6.965 3.040 -7.076 1.00 90.94 102 THR A CA 1
ATOM 842 C C . THR A 1 102 ? 7.871 1.824 -6.976 1.00 90.94 102 THR A C 1
ATOM 844 O O . THR A 1 102 ? 8.332 1.292 -7.986 1.00 90.94 102 THR A O 1
ATOM 847 N N . VAL A 1 103 ? 8.137 1.394 -5.745 1.00 92.38 103 VAL A N 1
ATOM 848 C CA . VAL A 1 103 ? 8.886 0.171 -5.449 1.00 92.38 103 VAL A CA 1
ATOM 849 C C . VAL A 1 103 ? 7.891 -0.900 -5.027 1.00 92.38 103 VAL A C 1
ATOM 851 O O . VAL A 1 103 ? 7.058 -0.668 -4.154 1.00 92.38 103 VAL A O 1
ATOM 854 N N . TYR A 1 104 ? 7.989 -2.053 -5.669 1.00 92.88 104 TYR A N 1
ATOM 855 C CA . TYR A 1 104 ? 7.187 -3.236 -5.418 1.00 92.88 104 TYR A CA 1
ATOM 856 C C . TYR A 1 104 ? 8.004 -4.188 -4.558 1.00 92.88 104 TYR A C 1
ATOM 858 O O . TYR A 1 104 ? 9.187 -4.402 -4.821 1.00 92.88 104 TYR A O 1
ATOM 866 N N . VAL A 1 105 ? 7.367 -4.734 -3.528 1.00 93.19 105 VAL A N 1
ATOM 867 C CA . VAL A 1 105 ? 7.971 -5.648 -2.559 1.00 93.19 105 VAL A CA 1
ATOM 868 C C . VAL A 1 105 ? 7.093 -6.890 -2.497 1.00 93.19 105 VAL A C 1
ATOM 870 O O . VAL A 1 105 ? 5.877 -6.776 -2.348 1.00 93.19 105 VAL A O 1
ATOM 873 N N . TYR A 1 106 ? 7.708 -8.057 -2.652 1.00 93.12 106 TYR A N 1
ATOM 874 C CA . TYR A 1 106 ? 7.009 -9.341 -2.685 1.00 93.12 106 TYR A CA 1
ATOM 875 C C . TYR A 1 106 ? 7.016 -10.062 -1.340 1.00 93.12 106 TYR A C 1
ATOM 877 O O . TYR A 1 106 ? 6.019 -10.665 -0.952 1.00 93.12 106 TYR A O 1
ATOM 885 N N . LEU A 1 107 ? 8.153 -10.022 -0.640 1.00 92.06 107 LEU A N 1
ATOM 886 C CA . LEU A 1 107 ? 8.368 -10.850 0.540 1.00 92.06 107 LEU A CA 1
ATOM 887 C C . LEU A 1 107 ? 7.596 -10.300 1.751 1.00 92.06 107 LEU A C 1
ATOM 889 O O . LEU A 1 107 ? 7.699 -9.101 2.045 1.00 92.06 107 LEU A O 1
ATOM 893 N N . PRO A 1 108 ? 6.845 -11.149 2.477 1.00 91.31 108 PRO A N 1
ATOM 894 C CA . PRO A 1 108 ? 6.103 -10.733 3.665 1.00 91.31 108 PRO A CA 1
ATOM 895 C C . PRO A 1 108 ? 6.979 -10.089 4.742 1.00 91.31 108 PRO A C 1
ATOM 897 O O . PRO A 1 108 ? 6.552 -9.136 5.389 1.00 91.31 108 PRO A O 1
ATOM 900 N N . GLU A 1 109 ? 8.208 -10.569 4.918 1.00 90.62 109 GLU A N 1
ATOM 901 C CA . GLU A 1 109 ? 9.143 -10.091 5.938 1.00 90.62 109 GLU A CA 1
ATOM 902 C C . GLU A 1 109 ? 9.618 -8.664 5.635 1.00 90.62 109 GLU A C 1
ATOM 904 O O . GLU A 1 109 ? 9.669 -7.808 6.523 1.00 90.62 109 GLU A O 1
ATOM 909 N N . ASP A 1 110 ? 9.906 -8.383 4.362 1.00 89.94 110 ASP A N 1
ATOM 910 C CA . ASP A 1 110 ? 10.290 -7.050 3.895 1.00 89.94 110 ASP A CA 1
ATOM 911 C C . ASP A 1 110 ? 9.117 -6.070 4.037 1.00 89.94 110 ASP A C 1
ATOM 913 O O . ASP A 1 110 ? 9.295 -4.922 4.458 1.00 89.94 110 ASP A O 1
ATOM 917 N N . MET A 1 111 ? 7.899 -6.538 3.748 1.00 90.88 111 MET A N 1
ATOM 918 C CA . MET A 1 111 ? 6.673 -5.771 3.960 1.00 90.88 111 MET A CA 1
ATOM 919 C C . MET A 1 111 ? 6.425 -5.480 5.441 1.00 90.88 111 MET A C 1
ATOM 921 O O . MET A 1 111 ? 6.097 -4.347 5.791 1.00 90.88 111 MET A O 1
ATOM 925 N N . GLU A 1 112 ? 6.608 -6.458 6.327 1.00 91.25 112 GLU A N 1
ATOM 926 C CA . GLU A 1 112 ? 6.485 -6.265 7.772 1.00 91.25 112 GLU A CA 1
ATOM 927 C C . GLU A 1 112 ? 7.491 -5.223 8.275 1.00 91.25 112 GLU A C 1
ATOM 929 O O . GLU A 1 112 ? 7.121 -4.306 9.017 1.00 91.25 112 GLU A O 1
ATOM 934 N N . HIS A 1 113 ? 8.749 -5.329 7.839 1.00 89.56 113 HIS A N 1
ATOM 935 C CA . HIS A 1 113 ? 9.789 -4.368 8.185 1.00 89.56 113 HIS A CA 1
ATOM 936 C C . HIS A 1 113 ? 9.421 -2.954 7.719 1.00 89.56 113 HIS A C 1
ATOM 938 O O . HIS A 1 113 ? 9.475 -2.010 8.511 1.00 89.56 113 HIS A O 1
ATOM 944 N N . LEU A 1 114 ? 8.978 -2.809 6.466 1.00 88.75 114 LEU A N 1
ATOM 945 C CA . LEU A 1 114 ? 8.552 -1.531 5.898 1.00 88.75 114 LEU A CA 1
ATOM 946 C C . LEU A 1 114 ? 7.360 -0.932 6.655 1.00 88.75 114 LEU A C 1
ATOM 948 O O . LEU A 1 114 ? 7.373 0.254 6.992 1.00 88.75 114 LEU A O 1
ATOM 952 N N . LEU A 1 115 ? 6.338 -1.737 6.952 1.00 88.44 115 LEU A N 1
ATOM 953 C CA . LEU A 1 115 ? 5.140 -1.291 7.666 1.00 88.44 115 LEU A CA 1
ATOM 954 C C . LEU A 1 115 ? 5.460 -0.854 9.099 1.00 88.44 115 LEU A C 1
ATOM 956 O O . LEU A 1 115 ? 4.914 0.145 9.564 1.00 88.44 115 LEU A O 1
ATOM 960 N N . LYS A 1 116 ? 6.370 -1.551 9.790 1.00 88.31 116 LYS A N 1
ATOM 961 C CA . LYS A 1 116 ? 6.847 -1.152 11.123 1.00 88.31 116 LYS A CA 1
ATOM 962 C C . LYS A 1 116 ? 7.667 0.135 11.067 1.00 88.31 116 LYS A C 1
ATOM 964 O O . LYS A 1 116 ? 7.409 1.048 11.845 1.00 88.31 116 LYS A O 1
ATOM 969 N N . ALA A 1 117 ? 8.608 0.233 10.128 1.00 87.56 117 ALA A N 1
ATOM 970 C CA . ALA A 1 117 ? 9.466 1.406 9.967 1.00 87.56 117 ALA A CA 1
ATOM 971 C C . ALA A 1 117 ? 8.682 2.673 9.577 1.00 87.56 117 ALA A C 1
ATOM 973 O O . ALA A 1 117 ? 9.084 3.783 9.913 1.00 87.56 117 ALA A O 1
ATOM 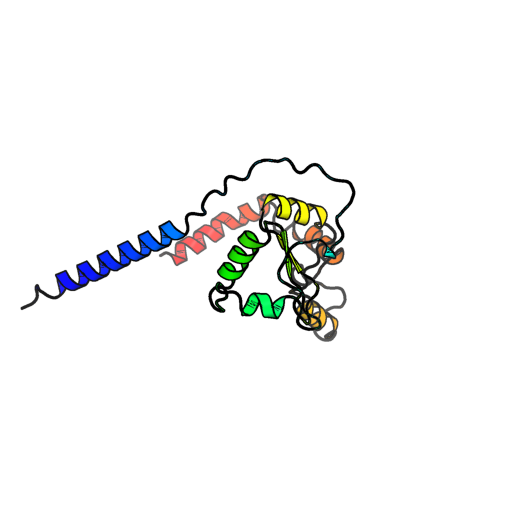974 N N . THR A 1 118 ? 7.551 2.517 8.885 1.00 85.81 118 THR A N 1
ATOM 975 C CA . THR A 1 118 ? 6.698 3.629 8.434 1.00 85.81 118 THR A CA 1
ATOM 976 C C . THR A 1 118 ? 5.436 3.812 9.274 1.00 85.81 118 THR A C 1
ATOM 978 O O . THR A 1 118 ? 4.590 4.631 8.920 1.00 85.81 118 THR A O 1
ATOM 981 N N . ALA A 1 119 ? 5.298 3.103 10.399 1.00 81.81 119 ALA A N 1
ATOM 982 C CA . ALA A 1 119 ? 4.068 3.081 11.189 1.00 81.81 119 ALA A CA 1
ATOM 983 C C . ALA A 1 119 ? 3.626 4.474 11.667 1.00 81.81 119 ALA A C 1
ATOM 985 O O . ALA A 1 119 ? 2.434 4.764 11.682 1.00 81.81 119 ALA A O 1
ATOM 986 N N . GLU A 1 120 ? 4.566 5.346 12.034 1.00 76.88 120 GLU A N 1
ATOM 987 C CA . GLU A 1 120 ? 4.251 6.692 12.536 1.00 76.88 120 GLU A CA 1
ATOM 988 C C . GLU A 1 120 ? 4.001 7.713 11.424 1.00 76.88 120 GLU A C 1
ATOM 990 O O . GLU A 1 120 ? 3.281 8.684 11.634 1.00 76.88 120 GLU A O 1
ATOM 995 N N . ASN A 1 121 ? 4.545 7.479 10.227 1.00 81.56 121 ASN A N 1
ATOM 996 C CA . ASN A 1 121 ? 4.439 8.398 9.095 1.00 81.56 121 ASN A CA 1
ATOM 997 C C . ASN A 1 121 ? 3.914 7.698 7.836 1.00 81.56 121 ASN A C 1
ATOM 999 O O . ASN A 1 121 ? 4.423 7.895 6.727 1.00 81.56 121 ASN A O 1
ATOM 1003 N N . SER A 1 122 ? 2.915 6.830 8.005 1.00 78.81 122 SER A N 1
ATOM 1004 C CA . SER A 1 122 ? 2.367 6.080 6.879 1.00 78.81 122 SER A CA 1
ATOM 1005 C C . SER A 1 122 ? 1.656 7.051 5.933 1.00 78.81 122 SER A C 1
ATOM 1007 O O . SER A 1 122 ? 0.755 7.789 6.337 1.00 78.81 122 SER A O 1
ATOM 1009 N N . LYS A 1 123 ? 2.082 7.091 4.669 1.00 79.31 123 LYS A N 1
ATOM 1010 C CA . LYS A 1 123 ? 1.415 7.868 3.618 1.00 79.31 123 LYS A CA 1
ATOM 1011 C C . LYS A 1 123 ? 0.574 6.929 2.772 1.00 79.31 123 LYS A C 1
ATOM 1013 O O . LYS A 1 123 ? 1.060 5.886 2.339 1.00 79.31 123 LYS A O 1
ATOM 1018 N N . ARG A 1 124 ? -0.682 7.304 2.539 1.00 77.00 124 ARG A N 1
ATOM 1019 C CA . ARG A 1 124 ? -1.675 6.490 1.828 1.00 77.00 124 ARG A CA 1
ATOM 1020 C C . ARG A 1 124 ? -2.221 7.276 0.634 1.00 77.00 124 ARG A C 1
ATOM 1022 O O . ARG A 1 124 ? -3.343 7.765 0.698 1.00 77.00 124 ARG A O 1
ATOM 1029 N N . PRO A 1 125 ? -1.444 7.381 -0.459 1.00 72.62 125 PRO A N 1
ATOM 1030 C CA . PRO A 1 125 ? -1.742 8.297 -1.563 1.00 72.62 125 PRO A CA 1
ATOM 1031 C C . PRO A 1 125 ? -3.070 8.006 -2.279 1.00 72.62 125 PRO A C 1
ATOM 1033 O O . PRO A 1 125 ? -3.591 8.850 -2.997 1.00 72.62 125 PRO A O 1
ATOM 1036 N N . PHE A 1 126 ? -3.640 6.812 -2.087 1.00 78.12 126 PHE A N 1
ATOM 1037 C CA . PHE A 1 126 ? -4.899 6.418 -2.717 1.00 78.12 126 PHE A CA 1
ATOM 1038 C C . PHE A 1 126 ? -6.102 7.257 -2.253 1.00 78.12 126 PHE A C 1
ATOM 1040 O O . PHE A 1 126 ? -7.065 7.405 -2.999 1.00 78.12 126 PHE A O 1
ATOM 1047 N N . PHE A 1 127 ? -6.054 7.827 -1.043 1.00 83.94 127 PHE A N 1
ATOM 1048 C CA . PHE A 1 127 ? -7.172 8.584 -0.469 1.00 83.94 127 PHE A CA 1
ATOM 1049 C C . PHE A 1 127 ? -6.969 10.107 -0.488 1.00 83.94 127 PHE A C 1
ATOM 1051 O O . PHE A 1 127 ? -7.814 10.838 0.030 1.00 83.94 127 PHE A O 1
ATOM 1058 N N . ASP A 1 128 ? -5.910 10.597 -1.141 1.00 84.81 128 ASP A N 1
ATOM 1059 C CA . ASP A 1 128 ? -5.572 12.026 -1.191 1.00 84.81 128 ASP A CA 1
ATOM 1060 C C . ASP A 1 128 ? -6.699 12.867 -1.822 1.00 84.81 128 ASP A C 1
ATOM 1062 O O . ASP A 1 128 ? -6.963 13.983 -1.381 1.00 84.81 128 ASP A O 1
ATOM 1066 N N . ILE A 1 129 ? -7.421 12.323 -2.811 1.00 87.38 129 ILE A N 1
ATOM 1067 C CA . ILE A 1 129 ? -8.563 13.006 -3.445 1.00 87.38 129 ILE A CA 1
ATOM 1068 C C . ILE A 1 129 ? -9.705 13.213 -2.444 1.00 87.38 129 ILE A C 1
ATOM 1070 O O . ILE A 1 129 ? -10.313 14.279 -2.420 1.00 87.38 129 ILE A O 1
ATOM 1074 N N . ILE A 1 130 ? -9.980 12.222 -1.590 1.00 87.25 130 ILE A N 1
ATOM 1075 C CA . ILE A 1 130 ? -11.026 12.331 -0.563 1.00 87.25 130 ILE A CA 1
ATOM 1076 C C . ILE A 1 130 ? -10.647 13.424 0.437 1.00 87.25 130 ILE A C 1
ATOM 1078 O O . ILE A 1 130 ? -11.479 14.264 0.779 1.00 87.25 130 ILE A O 1
ATOM 1082 N N . ALA 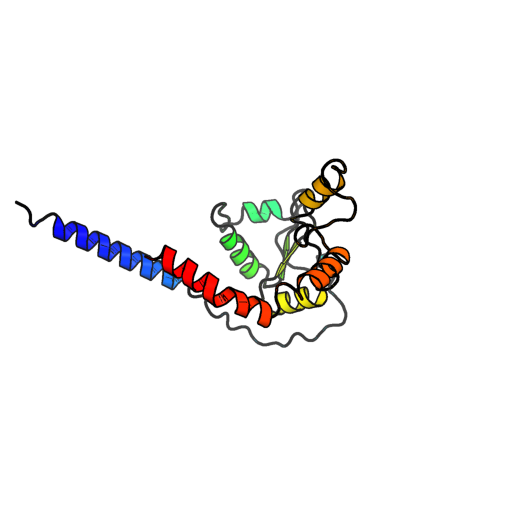A 1 131 ? -9.380 13.450 0.863 1.00 86.38 131 ALA A N 1
ATOM 1083 C CA . ALA A 1 131 ? -8.869 14.506 1.727 1.00 86.38 131 ALA A CA 1
ATOM 1084 C C . ALA A 1 131 ? -8.970 15.886 1.054 1.00 86.38 131 ALA A C 1
ATOM 1086 O O . ALA A 1 131 ? -9.408 16.844 1.688 1.00 86.38 131 ALA A O 1
ATOM 1087 N N . ALA A 1 132 ? -8.625 15.991 -0.234 1.00 88.25 132 ALA A N 1
ATOM 1088 C CA . ALA A 1 132 ? -8.704 17.238 -0.992 1.00 88.25 132 ALA A CA 1
ATOM 1089 C C . ALA A 1 132 ? -10.142 17.771 -1.082 1.00 88.25 132 ALA A C 1
ATOM 1091 O O . ALA A 1 132 ? -10.372 18.931 -0.756 1.00 88.25 132 ALA A O 1
ATOM 1092 N N . VAL A 1 133 ? -11.106 16.915 -1.440 1.00 89.25 133 VAL A N 1
ATOM 1093 C CA . VAL A 1 133 ? -12.532 17.277 -1.508 1.00 89.25 133 VAL A CA 1
ATOM 1094 C C . VAL A 1 133 ? -13.065 17.689 -0.137 1.00 89.25 133 VAL A C 1
ATOM 1096 O O . VAL A 1 133 ? -13.784 18.678 -0.036 1.00 89.25 133 VAL A O 1
ATOM 1099 N N . ARG A 1 134 ? -12.711 16.972 0.935 1.00 88.06 134 ARG A N 1
ATOM 1100 C CA . ARG A 1 134 ? -13.120 17.338 2.301 1.00 88.06 134 ARG A CA 1
ATOM 1101 C C . ARG A 1 134 ? -12.591 18.721 2.684 1.00 88.06 134 ARG A C 1
ATOM 1103 O O . ARG A 1 134 ? -13.338 19.549 3.189 1.00 88.06 134 ARG A O 1
ATOM 1110 N N . ASN A 1 135 ? -11.310 18.973 2.419 1.00 85.88 135 ASN A N 1
ATOM 1111 C CA . ASN A 1 135 ? -10.647 20.222 2.792 1.00 85.88 135 ASN A CA 1
ATOM 1112 C C . ASN A 1 135 ? -11.092 21.427 1.947 1.00 85.88 135 ASN A C 1
ATOM 1114 O O . ASN A 1 135 ? -10.947 22.554 2.407 1.00 85.88 135 ASN A O 1
ATOM 1118 N N . SER A 1 136 ? -11.609 21.216 0.731 1.00 88.69 136 SER A N 1
ATOM 1119 C CA . SER A 1 136 ? -12.083 22.299 -0.141 1.00 88.69 136 SER A CA 1
ATOM 1120 C C . SER A 1 136 ? -13.555 22.675 0.058 1.00 88.69 136 SER A C 1
ATOM 1122 O O . SER A 1 136 ? -13.999 23.647 -0.542 1.00 88.69 136 SER A O 1
ATOM 1124 N N . ASN A 1 137 ? -14.321 21.909 0.841 1.00 86.94 137 ASN A N 1
ATOM 1125 C CA . ASN A 1 137 ? -15.766 22.091 1.026 1.00 86.94 137 ASN A CA 1
ATOM 1126 C C . ASN A 1 137 ? -16.098 22.404 2.494 1.00 86.94 137 ASN A C 1
ATOM 1128 O O . ASN A 1 137 ? -16.748 21.609 3.177 1.00 86.94 137 ASN A O 1
ATOM 1132 N N . GLU A 1 138 ? -15.647 23.565 2.978 1.00 80.31 138 GLU A N 1
ATOM 1133 C CA . GLU A 1 138 ? -15.846 24.002 4.374 1.00 80.31 138 GLU A CA 1
ATOM 1134 C C . GLU A 1 138 ? -17.336 24.183 4.744 1.00 80.31 138 GLU A C 1
ATOM 1136 O O . GLU A 1 138 ? -17.691 24.069 5.914 1.00 80.31 138 GLU A O 1
ATOM 1141 N N . ASP A 1 139 ? -18.225 24.356 3.757 1.00 87.12 139 ASP A N 1
ATOM 1142 C CA . ASP A 1 139 ? -19.683 24.428 3.964 1.00 87.12 139 ASP A CA 1
ATOM 1143 C C . ASP A 1 139 ? -20.304 23.086 4.397 1.00 87.12 139 ASP A C 1
ATOM 1145 O O . ASP A 1 139 ? -21.378 23.047 4.999 1.00 87.12 139 ASP A O 1
ATOM 1149 N N . HIS A 1 140 ? -19.641 21.969 4.078 1.00 84.06 140 HIS A N 1
ATOM 1150 C CA . HIS A 1 140 ? -20.134 20.614 4.344 1.00 84.06 140 HIS A CA 1
ATOM 1151 C C . HIS A 1 140 ? -19.295 19.852 5.370 1.00 84.06 140 HIS A C 1
ATOM 1153 O O . HIS A 1 140 ? -19.773 18.866 5.934 1.00 84.06 140 HIS A O 1
ATOM 1159 N N . PHE A 1 141 ? -18.057 20.285 5.614 1.00 84.19 141 PHE A N 1
ATOM 1160 C CA . PHE A 1 141 ? -17.125 19.592 6.494 1.00 84.19 141 PHE A CA 1
ATOM 1161 C C . PHE A 1 141 ? -16.480 20.544 7.491 1.00 84.19 141 PHE A C 1
ATOM 1163 O O . PHE A 1 141 ? -15.938 21.588 7.130 1.00 84.19 141 PHE A O 1
ATOM 1170 N N . ILE A 1 142 ? -16.477 20.131 8.759 1.00 81.62 142 ILE A N 1
ATOM 1171 C CA . ILE A 1 142 ? -15.831 20.880 9.831 1.00 81.62 142 ILE A CA 1
ATOM 1172 C C . ILE A 1 142 ? -14.317 20.835 9.621 1.00 81.62 142 ILE A C 1
ATOM 1174 O O . ILE A 1 142 ? -13.693 19.774 9.517 1.00 81.62 142 ILE A O 1
ATOM 1178 N N . LYS A 1 143 ? -13.708 22.017 9.571 1.00 74.44 143 LYS A N 1
ATOM 1179 C CA . LYS A 1 143 ? -12.265 22.169 9.410 1.00 74.44 143 LYS A CA 1
ATOM 1180 C C . LYS A 1 143 ? -11.521 21.522 10.578 1.00 74.44 143 LYS A C 1
ATOM 1182 O O . LYS A 1 143 ? -11.804 21.800 11.738 1.00 74.44 143 LYS A O 1
ATOM 1187 N N . GLY A 1 144 ? -10.543 20.677 10.263 1.00 71.94 144 GLY A N 1
ATOM 1188 C CA . GLY A 1 144 ? -9.764 19.945 11.266 1.00 71.94 144 GLY A CA 1
ATOM 1189 C C . GLY A 1 144 ? -10.432 18.667 11.786 1.00 71.94 144 GLY A C 1
ATOM 1190 O O . GLY A 1 144 ? -9.777 17.903 12.492 1.00 71.94 144 GLY A O 1
ATOM 1191 N N . GLU A 1 145 ? -11.679 18.380 11.400 1.00 77.88 145 GLU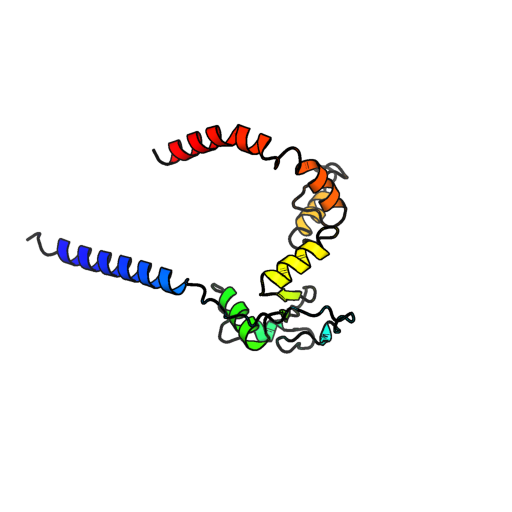 A N 1
ATOM 1192 C CA . GLU A 1 145 ? -12.262 17.053 11.582 1.00 77.88 145 GLU A CA 1
ATOM 1193 C C . GLU A 1 145 ? -11.897 16.153 10.403 1.00 77.88 145 GLU A C 1
ATOM 1195 O O . GLU A 1 145 ? -12.066 16.491 9.226 1.00 77.88 145 GLU A O 1
ATOM 1200 N N . SER A 1 146 ? -11.335 14.997 10.737 1.00 77.62 146 SER A N 1
ATOM 1201 C CA . SER A 1 146 ? -10.713 14.098 9.783 1.00 77.62 146 SER A CA 1
ATOM 1202 C C . SER A 1 146 ? -11.047 12.642 10.101 1.00 77.62 146 SER A C 1
ATOM 1204 O O . SER A 1 146 ? -11.356 12.276 11.239 1.00 77.62 146 SER A O 1
ATOM 1206 N N . GLY A 1 147 ? -11.032 11.796 9.071 1.00 81.12 147 GLY A N 1
ATOM 1207 C CA . GLY A 1 147 ? -11.352 10.377 9.189 1.00 81.12 147 GLY A CA 1
ATOM 1208 C C . GLY A 1 147 ? -10.111 9.504 9.048 1.00 81.12 147 GLY A C 1
ATOM 1209 O O . GLY A 1 147 ? -9.237 9.782 8.237 1.00 81.12 147 GLY A O 1
ATOM 1210 N N . ILE A 1 148 ? -10.070 8.368 9.753 1.00 86.12 148 ILE A N 1
ATOM 1211 C CA . ILE A 1 148 ? -8.932 7.424 9.708 1.00 86.12 148 ILE A CA 1
ATOM 1212 C C . ILE A 1 148 ? -8.580 6.929 8.289 1.00 86.12 148 ILE A C 1
ATOM 1214 O O . ILE A 1 148 ? -7.476 6.436 8.062 1.00 86.12 148 ILE A O 1
ATOM 1218 N N . LEU A 1 149 ? -9.523 7.024 7.347 1.00 86.00 149 LEU A N 1
ATOM 1219 C CA . LEU A 1 149 ? -9.367 6.573 5.967 1.00 86.00 149 LEU A CA 1
ATOM 1220 C C . LEU A 1 149 ? -8.549 7.545 5.107 1.00 86.00 149 LEU A C 1
ATOM 1222 O O . LEU A 1 149 ? -7.687 7.097 4.356 1.00 86.00 149 LEU A O 1
ATOM 1226 N N . SER A 1 150 ? -8.846 8.845 5.189 1.00 86.44 150 SER A N 1
ATOM 1227 C CA . SER A 1 150 ? -8.299 9.865 4.284 1.00 86.44 150 SER A CA 1
ATOM 1228 C C . SER A 1 150 ? -6.996 10.481 4.772 1.00 86.44 150 SER A C 1
ATOM 1230 O O . SER A 1 150 ? -6.275 11.077 3.979 1.00 86.44 150 SER A O 1
ATOM 1232 N N . GLU A 1 151 ? -6.693 10.357 6.063 1.00 86.75 151 GLU A N 1
ATOM 1233 C CA . GLU A 1 151 ? -5.497 10.963 6.638 1.00 86.75 151 GLU A CA 1
ATOM 1234 C C . GLU A 1 151 ? -4.253 10.094 6.456 1.00 86.75 151 GLU A C 1
ATOM 1236 O O . GLU A 1 151 ? -4.303 8.860 6.459 1.00 86.75 151 GLU A O 1
ATOM 1241 N N . GLY A 1 152 ? -3.105 10.761 6.358 1.00 86.00 152 GLY A N 1
ATOM 1242 C CA . GLY A 1 152 ? -1.779 10.154 6.423 1.00 86.00 152 GLY A CA 1
ATOM 1243 C C . GLY A 1 152 ? -0.924 10.801 7.512 1.00 86.00 152 GLY A C 1
ATOM 1244 O O . GLY A 1 152 ? -1.322 11.780 8.142 1.00 86.00 152 GLY A O 1
ATOM 1245 N N . GLY A 1 153 ? 0.273 10.262 7.723 1.00 86.44 153 GLY A N 1
ATOM 1246 C CA . GLY A 1 153 ? 1.270 10.855 8.614 1.00 86.44 153 GLY A CA 1
ATOM 1247 C C . GLY A 1 153 ? 0.813 10.982 10.072 1.00 86.44 153 GLY A C 1
ATOM 1248 O O . GLY A 1 153 ? 0.139 10.101 10.611 1.00 86.44 153 GLY A O 1
ATOM 1249 N N . GLU A 1 154 ? 1.183 12.099 10.701 1.00 86.81 154 GLU A N 1
ATOM 1250 C CA . GLU A 1 154 ? 0.888 12.382 12.111 1.00 86.81 154 GLU A CA 1
ATOM 1251 C C . GLU A 1 154 ? -0.611 12.452 12.407 1.00 86.81 154 GLU A C 1
ATOM 1253 O O . GLU A 1 154 ? -1.060 11.954 13.439 1.00 86.81 154 GLU A O 1
ATOM 1258 N N . GLU A 1 155 ? -1.400 13.013 11.490 1.00 85.94 155 GLU A N 1
ATOM 1259 C CA . GLU A 1 155 ? -2.842 13.151 11.680 1.00 85.94 155 GLU A CA 1
ATOM 1260 C C . GLU A 1 155 ? -3.535 11.781 11.668 1.00 85.94 155 GLU A C 1
ATOM 1262 O O . GLU A 1 155 ? -4.357 11.479 12.538 1.00 85.94 155 GLU A O 1
ATOM 1267 N N . TRP A 1 156 ? -3.113 10.881 10.775 1.00 87.25 156 TRP A N 1
ATOM 1268 C CA . TRP A 1 156 ? -3.541 9.483 10.816 1.00 87.25 156 TRP A CA 1
ATOM 1269 C C . TRP A 1 156 ? -3.161 8.805 12.135 1.00 87.25 156 TRP A C 1
ATOM 1271 O O . TRP A 1 156 ? -3.983 8.105 12.735 1.00 87.25 156 TRP A O 1
ATOM 1281 N N . ALA A 1 157 ? -1.934 9.024 12.618 1.00 86.56 157 ALA A N 1
ATOM 1282 C CA . ALA A 1 157 ? -1.476 8.458 13.882 1.00 86.56 157 ALA A CA 1
ATOM 1283 C C . ALA A 1 157 ? -2.310 8.976 15.068 1.00 86.56 157 ALA A C 1
ATOM 1285 O O . ALA A 1 157 ? -2.682 8.189 15.944 1.00 86.56 157 ALA A O 1
ATOM 1286 N N . ARG A 1 158 ? -2.661 10.270 15.075 1.00 88.31 158 ARG A N 1
ATOM 1287 C CA . ARG A 1 158 ? -3.539 10.898 16.071 1.00 88.31 158 ARG A CA 1
ATOM 1288 C C . ARG A 1 158 ? -4.926 10.260 16.065 1.00 88.31 158 ARG A C 1
ATOM 1290 O O . ARG A 1 158 ? -5.355 9.741 17.097 1.00 88.31 158 ARG A O 1
ATOM 1297 N N . VAL A 1 159 ? -5.601 10.238 14.913 1.00 88.81 159 VAL A N 1
ATOM 1298 C CA . VAL A 1 159 ? -6.956 9.677 14.782 1.00 88.81 159 VAL A CA 1
ATOM 1299 C C . VAL A 1 159 ? -6.967 8.190 15.138 1.00 88.81 159 VAL A C 1
ATOM 1301 O O . VAL A 1 159 ? -7.801 7.759 15.931 1.00 88.81 159 VAL A O 1
ATOM 1304 N N . ARG A 1 160 ? -6.002 7.403 14.644 1.00 88.00 160 ARG A N 1
ATOM 1305 C CA . ARG A 1 160 ? -5.886 5.973 14.967 1.00 88.00 160 ARG A CA 1
ATOM 1306 C C . ARG A 1 160 ? -5.722 5.725 16.464 1.00 88.00 160 ARG A C 1
ATOM 1308 O O . ARG A 1 160 ? -6.362 4.821 16.996 1.00 88.00 160 ARG A O 1
ATOM 1315 N N . ARG A 1 161 ? -4.877 6.496 17.158 1.00 88.25 161 ARG A N 1
ATOM 1316 C CA . ARG A 1 161 ? -4.691 6.361 18.617 1.00 88.25 161 ARG A CA 1
ATOM 1317 C C . ARG A 1 161 ? -6.002 6.603 19.373 1.00 88.25 161 ARG A C 1
ATOM 1319 O O . ARG A 1 161 ? -6.297 5.870 20.316 1.00 88.25 161 ARG A O 1
ATOM 1326 N N . LEU A 1 162 ? -6.792 7.586 18.938 1.00 88.94 162 LEU A N 1
ATOM 1327 C CA . LEU A 1 162 ? -8.082 7.918 19.548 1.00 88.94 162 LEU A CA 1
ATOM 1328 C C . LEU A 1 162 ? -9.151 6.847 19.283 1.00 88.94 162 LEU A C 1
ATOM 1330 O O . LEU A 1 162 ? -9.899 6.497 20.193 1.00 88.94 162 LEU A O 1
ATOM 1334 N N . THR A 1 163 ? -9.206 6.286 18.072 1.00 88.69 163 THR A N 1
ATOM 1335 C CA . THR A 1 163 ? -10.254 5.328 17.673 1.00 88.69 163 THR A CA 1
ATOM 1336 C C . THR A 1 163 ? -9.950 3.877 18.039 1.00 88.69 163 THR A C 1
ATOM 1338 O O . THR A 1 163 ? -10.876 3.114 18.318 1.00 88.69 163 THR A O 1
ATOM 1341 N N . GLN A 1 164 ? -8.678 3.468 18.081 1.00 88.44 164 GLN A N 1
ATOM 1342 C CA . GLN A 1 164 ? -8.287 2.071 18.303 1.00 88.44 164 GLN A CA 1
ATOM 1343 C C . GLN A 1 164 ? -8.756 1.538 19.664 1.00 88.44 164 GLN A C 1
ATOM 1345 O O . GLN A 1 164 ? -9.262 0.422 19.759 1.00 88.44 164 GLN A O 1
ATOM 1350 N N . ASN A 1 165 ? -8.603 2.326 20.728 1.00 84.38 165 ASN A N 1
ATOM 1351 C CA . ASN A 1 165 ? -8.966 1.913 22.083 1.00 84.38 165 ASN A CA 1
ATOM 1352 C C . ASN A 1 165 ? -10.467 1.633 22.282 1.00 84.38 165 ASN A C 1
ATOM 1354 O O . ASN A 1 165 ? -10.786 0.597 22.868 1.00 84.38 165 ASN A O 1
ATOM 1358 N N . PRO A 1 166 ? -11.394 2.507 21.853 1.00 87.00 166 PRO A N 1
ATOM 1359 C CA . PRO A 1 166 ? -12.822 2.252 22.021 1.00 87.00 166 PRO A CA 1
ATOM 1360 C C . PRO A 1 166 ? -13.375 1.181 21.075 1.00 87.00 166 PRO A C 1
ATOM 1362 O O . PRO A 1 166 ? -14.401 0.598 21.398 1.00 87.00 166 PRO A O 1
ATOM 1365 N N . THR A 1 167 ? -12.729 0.898 19.938 1.00 86.94 167 THR A N 1
ATOM 136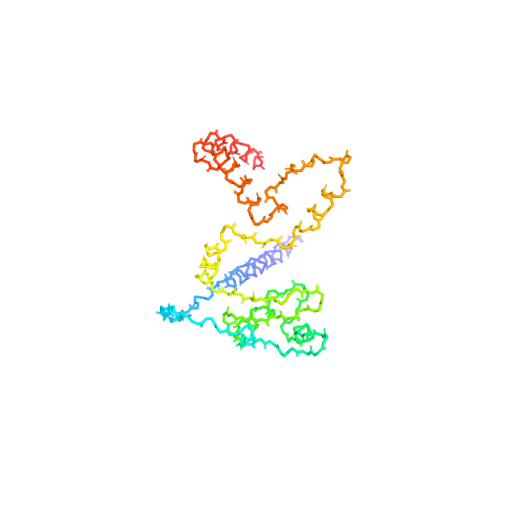6 C CA . THR A 1 167 ? -13.299 0.004 18.908 1.00 86.94 167 THR A CA 1
ATOM 1367 C C . THR A 1 167 ? -12.647 -1.374 18.841 1.00 86.94 167 THR A C 1
ATOM 1369 O O . THR A 1 167 ? -13.339 -2.360 18.615 1.00 86.94 167 THR A O 1
ATOM 1372 N N . MET A 1 168 ? -11.334 -1.475 19.070 1.00 88.31 168 MET A N 1
ATOM 1373 C CA . MET A 1 168 ? -10.570 -2.707 18.819 1.00 88.31 168 MET A CA 1
ATOM 1374 C C . MET A 1 168 ? -10.125 -3.441 20.089 1.00 88.31 168 MET A C 1
ATOM 1376 O O . MET A 1 168 ? -9.423 -4.448 20.010 1.00 88.31 168 MET A O 1
ATOM 1380 N N . LYS A 1 169 ? -10.509 -2.974 21.284 1.00 90.56 169 LYS A N 1
ATOM 1381 C CA . LYS A 1 169 ? -10.254 -3.734 22.516 1.00 90.56 169 LYS A CA 1
ATOM 1382 C C . LYS A 1 169 ? -11.081 -5.017 22.511 1.00 90.56 169 LYS A C 1
ATOM 1384 O O . LYS A 1 169 ? -12.298 -4.955 22.361 1.00 90.56 169 LYS A O 1
ATOM 1389 N N . MET A 1 170 ? -10.444 -6.151 22.809 1.00 91.81 170 MET A N 1
ATOM 1390 C CA . MET A 1 170 ? -11.108 -7.464 22.879 1.00 91.81 170 MET A CA 1
ATOM 1391 C C . MET A 1 170 ? -12.371 -7.461 23.745 1.00 91.81 170 MET A C 1
ATOM 1393 O O . MET A 1 170 ? -13.364 -8.076 23.380 1.00 91.81 170 MET A O 1
ATOM 1397 N N . LYS A 1 171 ? -12.381 -6.713 24.857 1.00 92.88 171 LYS A N 1
ATOM 1398 C CA . LYS A 1 171 ? -13.575 -6.554 25.704 1.00 92.88 171 LYS A CA 1
ATOM 1399 C C . LYS A 1 171 ? -14.771 -5.972 24.939 1.00 92.88 171 LYS A C 1
ATOM 1401 O O . LYS A 1 171 ? -15.891 -6.425 25.139 1.00 92.88 171 LYS A O 1
ATOM 1406 N N . ILE A 1 172 ? -14.529 -4.970 24.093 1.00 91.88 172 ILE A N 1
ATOM 1407 C CA . ILE A 1 172 ? -15.569 -4.329 23.283 1.00 91.88 172 ILE A CA 1
ATOM 1408 C C . ILE A 1 172 ? -16.011 -5.272 22.164 1.00 91.88 172 ILE A C 1
ATOM 1410 O O . ILE A 1 172 ? -17.204 -5.467 21.977 1.00 91.88 172 ILE A O 1
ATOM 1414 N N . VAL A 1 173 ? -15.066 -5.919 21.478 1.00 91.69 173 VAL A N 1
ATOM 1415 C CA . VAL A 1 173 ? -15.372 -6.891 20.415 1.00 91.69 173 VAL A CA 1
ATOM 1416 C C . VAL A 1 173 ? -16.230 -8.045 20.953 1.00 91.69 173 VAL A C 1
ATOM 1418 O O . VAL A 1 173 ? -17.289 -8.338 20.402 1.00 91.69 173 VAL A O 1
ATOM 1421 N N . ASN A 1 174 ? -15.839 -8.636 22.085 1.00 94.06 174 ASN A N 1
ATOM 1422 C CA . ASN A 1 174 ? -16.562 -9.743 22.717 1.00 94.06 174 ASN A CA 1
ATOM 1423 C C . ASN A 1 174 ? -17.982 -9.360 23.149 1.00 94.06 174 ASN A C 1
ATOM 1425 O O . ASN A 1 174 ? -18.868 -10.210 23.136 1.00 94.06 174 ASN A O 1
ATOM 1429 N N . HIS A 1 175 ? -18.215 -8.094 23.508 1.00 94.06 175 HIS A N 1
ATOM 1430 C CA . HIS A 1 175 ? -19.546 -7.614 23.873 1.00 94.06 175 HIS A CA 1
ATOM 1431 C C . HIS A 1 175 ? -20.544 -7.718 22.707 1.00 94.06 175 HIS A C 1
ATOM 1433 O O . HIS A 1 175 ? -21.708 -8.044 22.927 1.00 94.06 175 HIS A O 1
ATOM 1439 N N . TYR A 1 176 ? -20.096 -7.482 21.470 1.00 94.00 176 TYR A N 1
ATOM 1440 C CA . TYR A 1 176 ? -20.958 -7.522 20.283 1.00 94.00 176 TYR A CA 1
ATOM 1441 C C . TYR A 1 176 ? -20.990 -8.885 19.583 1.00 94.00 176 TYR A C 1
ATOM 1443 O O . TYR A 1 176 ? -21.911 -9.143 18.807 1.00 94.00 176 TYR A O 1
ATOM 1451 N N . LEU A 1 177 ? -20.024 -9.763 19.869 1.00 94.75 177 LEU A N 1
ATOM 1452 C CA . LEU A 1 177 ? -19.794 -10.995 19.115 1.00 94.75 177 LEU A CA 1
ATOM 1453 C C . LEU A 1 177 ? -21.017 -11.925 19.080 1.00 94.75 177 LEU A C 1
ATOM 1455 O O . LEU A 1 177 ? -21.448 -12.316 18.002 1.00 94.75 177 LEU A O 1
ATOM 1459 N N . SER A 1 178 ? -21.631 -12.208 20.234 1.00 95.25 178 SER A N 1
ATOM 1460 C CA . SER A 1 178 ? -22.823 -13.076 20.315 1.00 95.25 178 SER A CA 1
ATOM 1461 C C . SER A 1 178 ? -24.002 -12.541 19.493 1.00 95.25 178 SER A C 1
ATOM 1463 O O . SER A 1 178 ? -24.718 -13.306 18.848 1.00 95.25 178 SER A O 1
ATOM 1465 N N . LYS A 1 179 ? -24.201 -11.218 19.481 1.00 96.50 179 LYS A N 1
ATOM 1466 C CA . LYS A 1 179 ? -25.288 -10.599 18.718 1.00 96.50 179 LYS A CA 1
ATOM 1467 C C . LYS A 1 179 ? -25.015 -10.654 17.216 1.00 96.50 179 LYS A C 1
ATOM 1469 O O . LYS A 1 179 ? -25.936 -10.919 16.448 1.00 96.50 179 LYS A O 1
ATOM 1474 N N . MET A 1 180 ? -23.770 -10.408 16.805 1.00 96.56 180 MET A N 1
ATOM 1475 C CA . MET A 1 180 ? -23.359 -10.543 15.405 1.00 96.56 180 MET A CA 1
ATOM 1476 C C . MET A 1 180 ? -23.539 -11.982 14.911 1.00 96.56 180 MET A C 1
ATOM 1478 O O . MET A 1 180 ? -24.083 -12.171 13.830 1.00 96.56 180 MET A O 1
ATOM 1482 N N . ASP A 1 181 ? -23.168 -12.972 15.725 1.00 96.81 181 ASP A N 1
ATOM 1483 C CA . ASP A 1 181 ? -23.304 -14.399 15.413 1.00 96.81 181 ASP A CA 1
ATOM 1484 C C . ASP A 1 181 ? -24.770 -14.838 15.265 1.00 96.81 181 ASP A C 1
ATOM 1486 O O . ASP A 1 181 ? -25.145 -15.496 14.294 1.00 96.81 181 ASP A O 1
ATOM 1490 N N . SER A 1 182 ? -25.640 -14.374 16.168 1.00 97.38 182 SER A N 1
ATOM 1491 C CA . SER A 1 182 ? -27.083 -14.619 16.069 1.00 97.38 182 SER A CA 1
ATOM 1492 C C . SER A 1 182 ? -27.685 -14.031 14.789 1.00 97.38 182 SER A C 1
ATOM 1494 O O . SER A 1 182 ? -28.487 -14.684 14.124 1.00 97.38 182 SER A O 1
ATOM 1496 N N . ILE A 1 183 ? -27.297 -12.807 14.420 1.00 97.38 183 ILE A N 1
ATOM 1497 C CA . ILE A 1 183 ? -27.767 -12.171 13.183 1.00 97.38 183 ILE A CA 1
ATOM 1498 C C . ILE A 1 183 ? -27.221 -12.909 11.958 1.00 97.38 183 ILE A C 1
ATOM 1500 O O . ILE A 1 183 ? -27.974 -13.142 11.019 1.00 97.38 183 ILE A O 1
ATOM 1504 N N . ALA A 1 184 ? -25.944 -13.294 11.970 1.00 97.44 184 ALA A N 1
ATOM 1505 C CA . ALA A 1 184 ? -25.326 -14.046 10.883 1.00 97.44 184 ALA A CA 1
ATOM 1506 C C . ALA A 1 184 ? -26.021 -15.397 10.666 1.00 97.44 184 ALA A C 1
ATOM 1508 O O . ALA A 1 184 ? -26.336 -15.735 9.529 1.00 97.44 184 ALA A O 1
ATOM 1509 N N . SER A 1 185 ? -26.341 -16.114 11.747 1.00 97.19 185 SER A N 1
ATOM 1510 C CA . SER A 1 185 ? -27.072 -17.386 11.689 1.00 97.19 185 SER A CA 1
ATOM 1511 C C . SER A 1 185 ? -28.454 -17.219 11.053 1.00 97.19 185 SER A C 1
ATOM 1513 O O . SER A 1 185 ? -28.827 -17.995 10.184 1.00 97.19 185 SER A O 1
ATOM 1515 N N . ARG A 1 186 ? -29.167 -16.133 11.375 1.00 96.81 186 ARG A N 1
ATOM 1516 C CA . ARG A 1 186 ? -30.476 -15.825 10.774 1.00 96.81 186 ARG A CA 1
ATOM 1517 C C . ARG A 1 186 ? -30.447 -15.542 9.270 1.00 96.81 186 ARG A C 1
ATOM 1519 O O . ARG A 1 186 ? -31.504 -15.553 8.659 1.00 96.81 186 ARG A O 1
ATOM 1526 N N . PHE A 1 187 ? -29.296 -15.200 8.690 1.00 96.12 187 PHE A N 1
ATOM 1527 C CA . PHE A 1 187 ? -29.170 -15.056 7.233 1.00 96.12 187 PHE A CA 1
ATOM 1528 C C . PHE A 1 187 ? -28.980 -16.403 6.524 1.00 96.12 187 PHE A C 1
ATOM 1530 O O . PHE A 1 187 ? -29.076 -16.450 5.298 1.00 96.12 187 PHE A O 1
ATOM 1537 N N . LEU A 1 188 ? -28.650 -17.460 7.272 1.00 95.19 188 LEU A N 1
ATOM 1538 C CA . LEU A 1 188 ? -28.474 -18.817 6.752 1.00 95.19 188 LEU A CA 1
ATOM 1539 C C . LEU A 1 188 ? -29.766 -19.646 6.819 1.00 95.19 188 LEU A C 1
ATOM 1541 O O . LEU A 1 188 ? -29.871 -20.622 6.077 1.00 95.19 188 LEU A O 1
ATOM 1545 N N . ASP A 1 189 ? -30.698 -19.257 7.693 1.00 85.25 189 ASP A N 1
ATOM 1546 C CA . ASP A 1 189 ? -32.055 -19.810 7.811 1.00 85.25 189 ASP A CA 1
ATOM 1547 C C . ASP A 1 189 ? -32.983 -19.298 6.691 1.00 85.25 189 ASP A C 1
ATOM 1549 O O . ASP A 1 189 ? -33.772 -20.115 6.159 1.00 85.25 189 ASP A O 1
#

pLDDT: mean 79.73, std 17.99, range [37.53, 97.44]

Secondary structure (DSSP, 8-state):
--SHHHHHHHHHHHHHHHHHHHHHHHT---------------SSPPPGGGS--S--BTTTBTHHHHHTSTT--TT-HHHHHHHHHHHH-SEEEE--TTS--EEEE--HHHHHHHHHHTTTS---GGGHHHHHHHHH-TT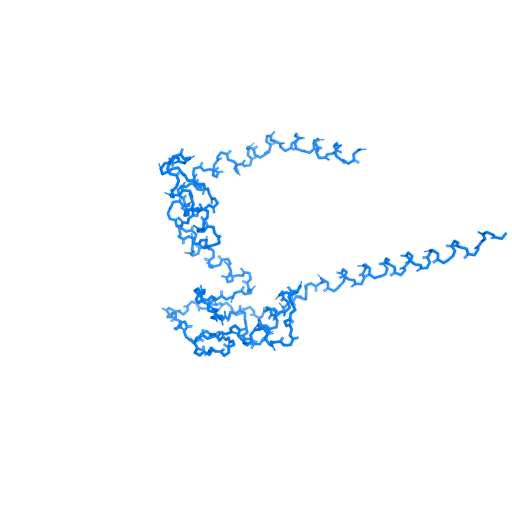TS-TT---TTT--HHHHHHHHHHHHHHHH-HHHHHHHHHHHHHHHHHTT-

Foldseek 3Di:
DPPVPVVVVVVVVVVVVVVVVVVVVVPPPDPPPDDPPPDDPDVDDDDPVPFAFADQDVQATRVVVLCPDPQDDVVCSVSSVVVRCVVRNQWHWTDGHPDDIDIHGHDPVVVVVVCVVCVQFFDDPVQCVVVVVQCVCVVVHPPPDDDCVNDGHNSVVVRCVVPCVCPVPPVNCVVCVVVVVVVVVVVVD

InterPro domains:
  IPR001128 Cytochrome P450 [PF00067] (52-188)
  IPR036396 Cytochrome P450 superfamily [G3DSA:1.10.630.10] (41-189)
  IPR036396 Cytochrome P450 superfamily [SSF48264] (46-189)
  IPR050479 Cytochrome P450, families 11 and 27 [PTHR24279] (35-188)

Radius of gyration: 24.82 Å; chains: 1; bounding box: 63×67×49 Å

Sequence (189 aa):
MHTKTWSRNLKIWTSLLQRISATSKQQQFLPLEHNRSIYHFKSHAKSPSKIPGPRRWPILGSHFGVVNHKAFAPDRLHMVWEACFEEYGPIFRLDIPGQKPTVYVYLPEDMEHLLKATAENSKRPFFDIIAAVRNSNEDHFIKGESGILSEGGEEWARVRRLTQNPTMKMKIVNHYLSKMDSIASRFLD